Protein AF-A0A6C0BAB0-F1 (afdb_monomer)

Sequence (298 aa):
MLVTTLPHQLQTQTQKRNSFFPKTIQSLIRRTSLSLNNIALSNYIIQIIPHYHNYFLPIESHKNVTFDNNKTEFILITRKQLHPTSSSYSVDSNTNNERKAMHSYFNSLKTLLEICSIMQQYKFIHLNIQKNTIHYIHDIPYIHDFSRSFLFKSLTGERKAVLFQSYNPAYIHLPPSYHILCYITQNGLKSPGQGTIDYILQEYINHAIQQGIAFSEKDSFQFRESWTYYLSNNQQIVEDCTSWDAYSVLLLYIQQIPVTKQYLSYLEKIRNFLIHVVLCYPSYSLHDIRILLNTLIF

Foldseek 3Di:
DDDDDDDDDDDPDPDPPPPPDPPVVVVVCLVPVLVVQQAVVLVCLVPPPPPSVLAAQRQDDDDFDDDPPPDGDDDDGDRPCQPFDDLALDQDPDPVSNLVSVVLLLVQLLSLLVSLVSCLVQQKAQLDPASVQWTAHVSHTYGHDSSLMDRLVPCDPVNLLVSLLAQDLLSLLFDLLSNLSSVCSVVVHPFDDLVNSLVSLVSNVVNLVVLPQDDDPVLSVLLSVQSSVLCVVCRVSSVPCSCRSNSSSLSNSLSRLDPDDPVPDLSVVVSVVSSVCNSNVVVDDSVRVSVVSVVSSD

pLDDT: mean 72.58, std 21.64, range [25.48, 94.75]

Mean predicted aligned error: 12.45 Å

Solvent-accessible surface area (backbone atoms only — not comparable to full-atom values): 17828 Å² total; per-residue (Å²): 143,83,89,86,81,84,80,84,85,78,78,86,79,81,77,79,78,78,70,93,58,59,71,68,55,55,50,46,54,59,58,55,57,35,58,54,35,24,43,54,49,20,51,46,42,68,76,69,41,82,73,37,80,77,44,41,54,61,52,76,72,81,74,92,66,82,50,102,77,84,57,86,74,87,79,85,69,74,72,83,81,66,77,72,54,67,94,58,94,73,78,58,95,42,80,82,46,44,63,51,47,52,52,45,52,50,50,31,52,52,50,52,49,49,45,36,51,51,29,35,74,69,36,34,46,46,86,56,63,40,74,92,28,46,45,38,53,94,73,42,58,26,46,38,78,46,52,62,34,50,47,59,93,73,62,44,72,69,53,48,51,65,73,27,44,65,61,60,65,81,53,61,51,49,51,69,66,58,50,52,49,6,44,30,55,56,68,72,49,93,69,83,51,70,72,54,51,54,49,51,52,50,50,37,53,55,40,33,41,74,69,66,45,81,67,52,74,66,52,50,50,48,28,46,53,45,48,50,56,50,54,71,73,43,81,62,60,73,82,69,51,54,53,43,51,47,54,7,50,53,48,48,49,55,62,64,60,74,96,47,87,89,56,46,73,65,56,46,50,50,42,52,49,52,49,50,48,62,36,44,36,94,80,51,53,74,67,53,53,51,52,56,55,59,63,73,80,110

Organism: NCBI:txid1070528

Nearest PDB structures (foldseek):
  7up4-assembly1_A  TM=4.478E-01  e=2.628E-02  Homo sapiens
  7kxw-assembly1_A  TM=4.314E-01  e=2.628E-02  Homo sapiens
  7up8-assembly1_A  TM=3.852E-01  e=4.173E-02  Homo sapiens
  7up4-assembly2_B  TM=3.903E-01  e=5.022E-02  Homo sapiens
  7up7-assembly1_A  TM=3.080E-01  e=6.042E-02  Homo sapiens

Structure (mmCIF, N/CA/C/O backbone):
data_AF-A0A6C0BAB0-F1
#
_entry.id   AF-A0A6C0BAB0-F1
#
loop_
_atom_site.group_PDB
_atom_site.id
_atom_site.type_symbol
_atom_site.label_atom_id
_atom_site.label_alt_id
_atom_site.label_comp_id
_atom_site.label_asym_id
_atom_site.label_entity_id
_atom_site.label_seq_id
_atom_site.pdbx_PDB_ins_code
_atom_site.Cartn_x
_atom_site.Cartn_y
_atom_site.Cartn_z
_atom_site.occupancy
_atom_site.B_iso_or_equiv
_atom_site.auth_seq_id
_atom_site.auth_comp_id
_atom_site.auth_asym_id
_atom_site.auth_atom_id
_atom_site.pdbx_PDB_model_num
ATOM 1 N N . MET A 1 1 ? 29.091 13.931 48.958 1.00 35.28 1 MET A N 1
ATOM 2 C CA . MET A 1 1 ? 27.634 13.794 48.756 1.00 35.28 1 MET A CA 1
ATOM 3 C C . MET A 1 1 ? 27.390 13.476 47.293 1.00 35.28 1 MET A C 1
ATOM 5 O O . MET A 1 1 ? 27.420 14.378 46.474 1.00 35.28 1 MET A O 1
ATOM 9 N N . LEU A 1 2 ? 27.256 12.194 46.967 1.00 25.59 2 LEU A N 1
ATOM 10 C CA . LEU A 1 2 ? 26.924 11.678 45.638 1.00 25.59 2 LEU A CA 1
ATOM 11 C C . LEU A 1 2 ? 26.149 10.385 45.898 1.00 25.59 2 LEU A C 1
ATOM 13 O O . LEU A 1 2 ? 26.719 9.406 46.373 1.00 25.59 2 LEU A O 1
ATOM 17 N N . VAL A 1 3 ? 24.834 10.447 45.704 1.00 25.48 3 VAL A N 1
ATOM 18 C CA . VAL A 1 3 ? 23.914 9.315 45.833 1.00 25.48 3 VAL A CA 1
ATOM 19 C C . VAL A 1 3 ? 23.799 8.686 44.453 1.00 25.48 3 VAL A C 1
ATOM 21 O O . VAL A 1 3 ? 23.189 9.252 43.551 1.00 25.48 3 VAL A O 1
ATOM 24 N N . THR A 1 4 ? 24.414 7.524 44.286 1.00 26.77 4 THR A N 1
ATOM 25 C CA . THR A 1 4 ? 24.201 6.623 43.159 1.00 26.77 4 THR A CA 1
ATOM 26 C C . THR A 1 4 ? 23.119 5.619 43.550 1.00 26.77 4 THR A C 1
ATOM 28 O O . THR A 1 4 ? 23.320 4.782 44.424 1.00 26.77 4 THR A O 1
ATOM 31 N N . THR A 1 5 ? 21.955 5.692 42.904 1.00 28.77 5 THR A N 1
ATOM 32 C CA . THR A 1 5 ? 20.987 4.586 42.879 1.00 28.77 5 THR A CA 1
ATOM 33 C C . THR A 1 5 ? 20.641 4.276 41.425 1.00 28.77 5 THR A C 1
ATOM 35 O O . THR A 1 5 ? 20.166 5.122 40.675 1.00 28.77 5 THR A O 1
ATOM 38 N N . LEU A 1 6 ? 20.966 3.049 41.026 1.00 27.36 6 LEU A N 1
ATOM 39 C CA . LEU A 1 6 ? 20.474 2.336 39.845 1.00 27.36 6 LEU A CA 1
ATOM 40 C C . LEU A 1 6 ? 19.462 1.283 40.355 1.00 27.36 6 LEU A C 1
ATOM 42 O O . LEU A 1 6 ? 19.415 1.015 41.557 1.00 27.36 6 LEU A O 1
ATOM 46 N N . PRO A 1 7 ? 18.577 0.756 39.499 1.00 30.11 7 PRO A N 1
ATOM 47 C CA . PRO A 1 7 ? 17.153 1.013 39.586 1.00 30.11 7 PRO A CA 1
ATOM 48 C C . PRO A 1 7 ? 16.374 -0.165 40.173 1.00 30.11 7 PRO A C 1
ATOM 50 O O . PRO A 1 7 ? 16.760 -1.330 40.072 1.00 30.11 7 PRO A O 1
ATOM 53 N N . HIS A 1 8 ? 15.213 0.164 40.737 1.00 27.91 8 HIS A N 1
ATOM 54 C CA . HIS A 1 8 ? 14.201 -0.801 41.131 1.00 27.91 8 HIS A CA 1
ATOM 55 C C . HIS A 1 8 ? 13.763 -1.662 39.941 1.00 27.91 8 HIS A C 1
ATOM 57 O O . HIS A 1 8 ? 13.282 -1.167 38.922 1.00 27.91 8 HIS A O 1
ATOM 63 N N . GLN A 1 9 ? 13.889 -2.973 40.131 1.00 26.62 9 GLN A N 1
ATOM 64 C CA . GLN A 1 9 ? 13.185 -4.003 39.384 1.00 26.62 9 GLN A CA 1
ATOM 65 C C . GLN A 1 9 ? 11.676 -3.721 39.415 1.00 26.62 9 GLN A C 1
ATOM 67 O O . GLN A 1 9 ? 11.034 -3.847 40.458 1.00 26.62 9 GLN A O 1
ATOM 72 N N . LEU A 1 10 ? 11.101 -3.364 38.267 1.00 27.61 10 LEU A N 1
ATOM 73 C CA . LEU A 1 10 ? 9.657 -3.378 38.067 1.00 27.61 10 LEU A CA 1
ATOM 74 C C . LEU A 1 10 ? 9.247 -4.789 37.650 1.00 27.61 10 LEU A C 1
ATOM 76 O O . LEU A 1 10 ? 9.541 -5.262 36.554 1.00 27.61 10 LEU A O 1
ATOM 80 N N . GLN A 1 11 ? 8.604 -5.460 38.601 1.00 27.27 11 GLN A N 1
ATOM 81 C CA . GLN A 1 11 ? 7.991 -6.771 38.474 1.00 27.27 11 GLN A CA 1
ATOM 82 C C . GLN A 1 11 ? 7.072 -6.836 37.248 1.00 27.27 11 GLN A C 1
ATOM 84 O O . GLN A 1 11 ? 6.122 -6.067 37.103 1.00 27.27 11 GLN A O 1
ATOM 89 N N . THR A 1 12 ? 7.327 -7.819 36.393 1.00 26.05 12 THR A N 1
ATOM 90 C CA . THR A 1 12 ? 6.452 -8.255 35.308 1.00 26.05 12 THR A CA 1
ATOM 91 C C . THR A 1 12 ? 5.195 -8.916 35.880 1.00 26.05 12 THR A C 1
ATOM 93 O O . THR A 1 12 ? 5.098 -10.137 35.992 1.00 26.05 12 THR A O 1
ATOM 96 N N . GLN A 1 13 ? 4.186 -8.113 36.228 1.00 26.31 13 GLN A N 1
ATOM 97 C CA . GLN A 1 13 ? 2.832 -8.630 36.415 1.00 26.31 13 GLN A CA 1
ATOM 98 C C . GLN A 1 13 ? 2.208 -8.915 35.046 1.00 26.31 13 GLN A C 1
ATOM 100 O O . GLN A 1 13 ? 1.742 -8.032 34.329 1.00 26.31 13 GLN A O 1
ATOM 105 N N . THR A 1 14 ? 2.200 -10.194 34.689 1.00 28.81 14 THR A N 1
ATOM 106 C CA . THR A 1 14 ? 1.426 -10.757 33.584 1.00 28.81 14 THR A CA 1
ATOM 107 C C . THR A 1 14 ? -0.067 -10.652 33.902 1.00 28.81 14 THR A C 1
ATOM 109 O O . THR A 1 14 ? -0.687 -11.573 34.431 1.00 28.81 14 THR A O 1
ATOM 112 N N . GLN A 1 15 ? -0.683 -9.520 33.558 1.00 29.03 15 GLN A N 1
ATOM 113 C CA . GLN A 1 15 ? -2.138 -9.437 33.496 1.00 29.03 15 GLN A CA 1
ATOM 114 C C . GLN A 1 15 ? -2.634 -10.290 32.323 1.00 29.03 15 GLN A C 1
ATOM 116 O O . GLN A 1 15 ? -2.550 -9.912 31.154 1.00 29.03 15 GLN A O 1
ATOM 121 N N . LYS A 1 16 ? -3.163 -11.474 32.650 1.00 28.17 16 LYS A N 1
ATOM 122 C CA . LYS A 1 16 ? -3.996 -12.282 31.755 1.00 28.17 16 LYS A CA 1
ATOM 123 C C . LYS A 1 16 ? -5.175 -11.424 31.280 1.00 28.17 16 LYS A C 1
ATOM 125 O O . LYS A 1 16 ? -6.171 -11.286 31.985 1.00 28.17 16 LYS A O 1
ATOM 130 N N . ARG A 1 17 ? -5.077 -10.865 30.069 1.00 31.67 17 ARG A N 1
ATOM 131 C CA . ARG A 1 17 ? -6.238 -10.357 29.326 1.00 31.67 17 ARG A CA 1
ATOM 132 C C . ARG A 1 17 ? -7.155 -11.548 29.043 1.00 31.67 17 ARG A C 1
ATOM 134 O O . ARG A 1 17 ? -6.891 -12.346 28.144 1.00 31.67 17 ARG A O 1
ATOM 141 N N . ASN A 1 18 ? -8.213 -11.683 29.838 1.00 29.92 18 ASN A N 1
ATOM 142 C CA . ASN A 1 18 ? -9.316 -12.587 29.544 1.00 29.92 18 ASN A CA 1
ATOM 143 C C . ASN A 1 18 ? -9.955 -12.138 28.225 1.00 29.92 18 ASN A C 1
ATOM 145 O O . ASN A 1 18 ? -10.655 -11.131 28.163 1.00 29.92 18 ASN A O 1
ATOM 149 N N . SER A 1 19 ? -9.668 -12.877 27.155 1.00 34.31 19 SER A N 1
ATOM 150 C CA . SER A 1 19 ? -10.391 -12.766 25.895 1.00 34.31 19 SER A CA 1
ATOM 151 C C . SER A 1 19 ? -11.812 -13.267 26.138 1.00 34.31 19 SER A C 1
ATOM 153 O O . SER A 1 19 ? -12.041 -14.456 26.334 1.00 34.31 19 SER A O 1
ATOM 155 N N . PHE A 1 20 ? -12.775 -12.349 26.151 1.00 38.62 20 PHE A N 1
ATOM 156 C CA . PHE A 1 20 ? -14.200 -12.637 26.345 1.00 38.62 20 PHE A CA 1
ATOM 157 C C . PHE A 1 20 ? -14.856 -13.230 25.084 1.00 38.62 20 PHE A C 1
ATOM 159 O O . PHE A 1 20 ? -15.989 -12.915 24.743 1.00 38.62 20 PHE A O 1
ATOM 166 N N . PHE A 1 21 ? -14.136 -14.095 24.368 1.00 34.50 21 PHE A N 1
ATOM 167 C CA . PHE A 1 21 ? -14.679 -14.882 23.270 1.00 34.50 21 PHE A CA 1
ATOM 168 C C . PHE A 1 21 ? -14.099 -16.297 23.339 1.00 34.50 21 PHE A C 1
ATOM 170 O O . PHE A 1 21 ? -12.875 -16.449 23.366 1.00 34.50 21 PHE A O 1
ATOM 177 N N . PRO A 1 22 ? -14.940 -17.348 23.348 1.00 34.69 22 PRO A N 1
ATOM 178 C CA . PRO A 1 22 ? -14.463 -18.722 23.287 1.00 34.69 22 PRO A CA 1
ATOM 179 C C . PRO A 1 22 ? -13.541 -18.896 22.075 1.00 34.69 22 PRO A C 1
ATOM 181 O O . PRO A 1 22 ? -13.904 -18.517 20.958 1.00 34.69 22 PRO A O 1
ATOM 184 N N . LYS A 1 23 ? -12.360 -19.497 22.273 1.00 39.25 23 LYS A N 1
ATOM 185 C CA . LYS A 1 23 ? -11.368 -19.769 21.210 1.00 39.25 23 LYS A CA 1
ATOM 186 C C . LYS A 1 23 ? -11.983 -20.459 19.980 1.00 39.25 23 LYS A C 1
ATOM 188 O O . LYS A 1 23 ? -11.517 -20.258 18.862 1.00 39.25 23 LYS A O 1
ATOM 193 N N . THR A 1 24 ? -13.054 -21.224 20.185 1.00 35.19 24 THR A N 1
ATOM 194 C CA . THR A 1 24 ? -13.839 -21.915 19.155 1.00 35.19 24 THR A CA 1
ATOM 195 C C . THR A 1 24 ? -14.681 -20.966 18.295 1.00 35.19 24 THR A C 1
ATOM 197 O O . THR A 1 24 ? -14.807 -21.192 17.101 1.00 35.19 24 THR A O 1
ATOM 200 N N . ILE A 1 25 ? -15.211 -19.873 18.855 1.00 34.22 25 ILE A N 1
ATOM 201 C CA . ILE A 1 25 ? -15.976 -18.855 18.110 1.00 34.22 25 ILE A CA 1
ATOM 202 C C . ILE A 1 25 ? -15.023 -17.934 17.345 1.00 34.22 25 ILE A C 1
ATOM 204 O O . ILE A 1 25 ? -15.277 -17.615 16.189 1.00 34.22 25 ILE A O 1
ATOM 208 N N . GLN A 1 26 ? -13.875 -17.576 17.928 1.00 36.25 26 GLN A N 1
ATOM 209 C CA . GLN A 1 26 ? -12.833 -16.838 17.204 1.00 36.25 26 GLN A CA 1
ATOM 210 C C . GLN A 1 26 ? -12.258 -17.638 16.031 1.00 36.25 26 GLN A C 1
ATOM 212 O O . GLN A 1 26 ? -11.966 -17.054 14.989 1.00 36.25 26 GLN A O 1
ATOM 217 N N . SER A 1 27 ? -12.100 -18.958 16.171 1.00 34.34 27 SER A N 1
ATOM 218 C CA .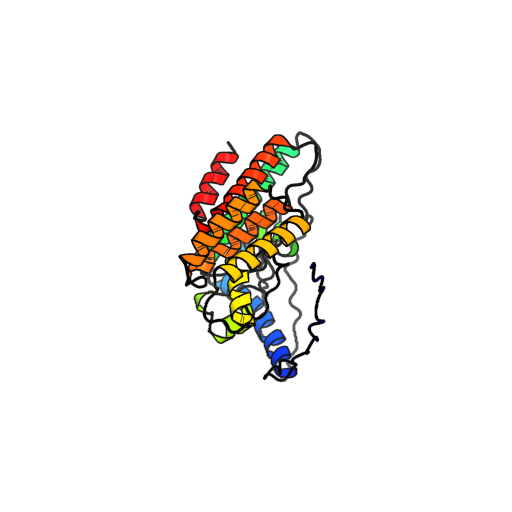 SER A 1 27 ? -11.642 -19.813 15.073 1.00 34.34 27 SER A CA 1
ATOM 219 C C . SER A 1 27 ? -12.727 -20.035 14.018 1.00 34.34 27 SER A C 1
ATOM 221 O O . SER A 1 27 ? -12.393 -20.041 12.834 1.00 34.34 27 SER A O 1
ATOM 223 N N . LEU A 1 28 ? -14.005 -20.127 14.410 1.00 26.69 28 LEU A N 1
ATOM 224 C CA . LEU A 1 28 ? -15.129 -20.184 13.473 1.00 26.69 28 LEU A CA 1
ATOM 225 C C . LEU A 1 28 ? -15.259 -18.870 12.695 1.00 26.69 28 LEU A C 1
ATOM 227 O O . LEU A 1 28 ? -15.213 -18.904 11.474 1.00 26.69 28 LEU A O 1
ATOM 231 N N . ILE A 1 29 ? -15.297 -17.716 13.373 1.00 35.56 29 ILE A N 1
ATOM 232 C CA . ILE A 1 29 ? -15.368 -16.385 12.746 1.00 35.56 29 ILE A CA 1
ATOM 233 C C . ILE A 1 29 ? -14.146 -16.137 11.850 1.00 35.56 29 ILE A C 1
ATOM 235 O O . ILE A 1 29 ? -14.309 -15.661 10.728 1.00 35.56 29 ILE A O 1
ATOM 239 N N . ARG A 1 30 ? -12.926 -16.506 12.274 1.00 36.75 30 ARG A N 1
ATOM 240 C CA . ARG A 1 30 ? -11.714 -16.367 11.438 1.00 36.75 30 ARG A CA 1
ATOM 241 C C . ARG A 1 30 ? -11.723 -17.267 10.203 1.00 36.75 30 ARG A C 1
ATOM 243 O O . ARG A 1 30 ? -11.210 -16.851 9.171 1.00 36.75 30 ARG A O 1
ATOM 250 N N . ARG A 1 31 ? -12.264 -18.487 10.294 1.00 33.97 31 ARG A N 1
ATOM 251 C CA . ARG A 1 31 ? -12.232 -19.464 9.189 1.00 33.97 31 ARG A CA 1
ATOM 252 C C . ARG A 1 31 ? -13.399 -19.317 8.215 1.00 33.97 31 ARG A C 1
ATOM 254 O O . ARG A 1 31 ? -13.205 -19.581 7.031 1.00 33.97 31 ARG A O 1
ATOM 261 N N . THR A 1 32 ? -14.570 -18.869 8.667 1.00 36.72 32 THR A N 1
ATOM 262 C CA . THR A 1 32 ? -15.749 -18.710 7.800 1.00 36.72 32 THR A CA 1
ATOM 263 C C . THR A 1 32 ? -15.849 -17.321 7.175 1.00 36.72 32 THR A C 1
ATOM 265 O O . THR A 1 32 ? -16.246 -17.222 6.020 1.00 36.72 32 THR A O 1
ATOM 268 N N . SER A 1 33 ? -15.433 -16.246 7.859 1.00 45.97 33 SER A N 1
ATOM 269 C CA . 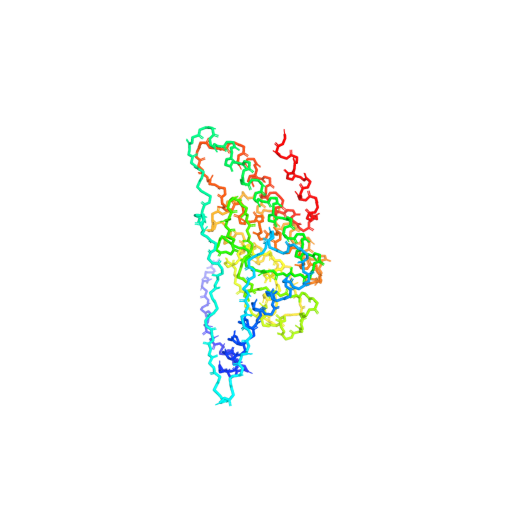SER A 1 33 ? -15.616 -14.886 7.319 1.00 45.97 33 SER A CA 1
ATOM 270 C C . SER A 1 33 ? -14.626 -14.502 6.216 1.00 45.97 33 SER A C 1
ATOM 272 O O . SER A 1 33 ? -15.022 -13.780 5.310 1.00 45.97 33 SER A O 1
ATOM 274 N N . LEU A 1 34 ? -13.379 -14.993 6.241 1.00 44.44 34 LEU A N 1
ATOM 275 C CA . LEU A 1 34 ? -12.332 -14.614 5.272 1.00 44.44 34 LEU A CA 1
ATOM 276 C C . LEU A 1 34 ? -12.268 -15.530 4.034 1.00 44.44 34 LEU A C 1
ATOM 278 O O . LEU A 1 34 ? -11.882 -15.079 2.959 1.00 44.44 34 LEU A O 1
ATOM 282 N N . SER A 1 35 ? -12.672 -16.801 4.146 1.00 43.25 35 SER A N 1
ATOM 283 C CA . SER A 1 35 ? -12.712 -17.729 3.000 1.00 43.25 35 SER A CA 1
ATOM 284 C C . SER A 1 35 ? -13.915 -17.463 2.085 1.00 43.25 35 SER A C 1
ATOM 286 O O . SER A 1 35 ? -13.753 -17.385 0.867 1.00 43.25 35 SER A O 1
ATOM 288 N N . LEU A 1 36 ? -15.098 -17.209 2.664 1.00 52.97 36 LEU A N 1
ATOM 289 C CA . LEU A 1 36 ? -16.287 -16.747 1.931 1.00 52.97 36 LEU A CA 1
ATOM 290 C C . LEU A 1 36 ? -16.064 -15.377 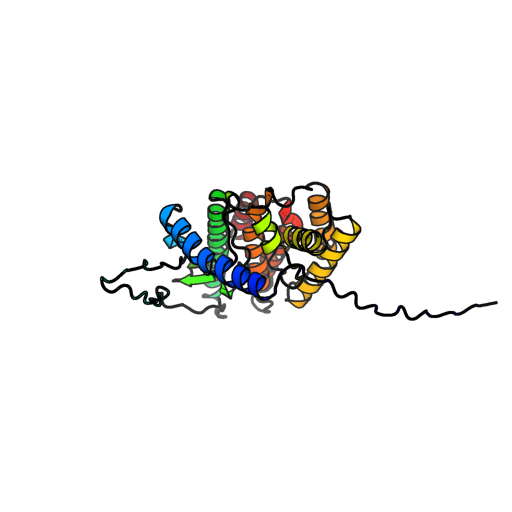1.277 1.00 52.97 36 LEU A C 1
ATOM 292 O O . LEU A 1 36 ? -16.652 -15.090 0.237 1.00 52.97 36 LEU A O 1
ATOM 296 N N . ASN A 1 37 ? -15.189 -14.551 1.855 1.00 67.75 37 ASN A N 1
ATOM 297 C CA . ASN A 1 37 ? -14.857 -13.227 1.342 1.00 67.75 37 ASN A CA 1
ATOM 298 C C . ASN A 1 37 ? -14.163 -13.288 -0.021 1.00 67.75 37 ASN A C 1
ATOM 300 O O . ASN A 1 37 ? -14.522 -12.536 -0.916 1.00 67.75 37 ASN A O 1
ATOM 304 N N . ASN A 1 38 ? -13.222 -14.217 -0.212 1.00 72.12 38 ASN A N 1
ATOM 305 C CA . ASN A 1 38 ? -12.461 -14.310 -1.460 1.00 72.12 38 ASN A CA 1
ATOM 306 C C . ASN A 1 38 ? -13.371 -14.672 -2.651 1.00 72.12 38 ASN A C 1
ATOM 308 O O . ASN A 1 38 ? -13.283 -14.056 -3.710 1.00 72.12 38 ASN A O 1
ATOM 312 N N . ILE A 1 39 ? -14.313 -15.604 -2.452 1.00 73.38 39 ILE A N 1
ATOM 313 C CA . ILE A 1 39 ? -15.313 -15.991 -3.463 1.00 73.38 39 ILE A CA 1
ATOM 314 C C . ILE A 1 39 ? -16.356 -14.887 -3.666 1.00 73.38 39 ILE A C 1
ATOM 316 O O . ILE A 1 39 ? -16.651 -14.520 -4.800 1.00 73.38 39 ILE A O 1
ATOM 320 N N . ALA A 1 40 ? -16.912 -14.334 -2.584 1.00 77.44 40 ALA A N 1
ATOM 321 C CA . ALA A 1 40 ? -17.910 -13.270 -2.678 1.00 77.44 40 ALA A CA 1
ATOM 322 C C . ALA A 1 40 ? -17.350 -12.029 -3.392 1.00 77.44 40 ALA A C 1
ATOM 324 O O . ALA A 1 40 ? -18.022 -11.456 -4.248 1.00 77.44 40 ALA A O 1
ATOM 325 N N . LEU A 1 41 ? -16.103 -11.654 -3.094 1.00 83.25 41 LEU A N 1
ATOM 326 C CA . LEU A 1 41 ? -15.408 -10.563 -3.772 1.00 83.25 41 LEU A CA 1
ATOM 327 C C . LEU A 1 41 ? -15.037 -10.918 -5.205 1.00 83.25 41 LEU A C 1
ATOM 329 O O . LEU A 1 41 ? -15.188 -10.073 -6.078 1.00 83.25 41 LEU A O 1
ATOM 333 N N . SER A 1 42 ? -14.621 -12.155 -5.476 1.00 83.69 42 SER A N 1
ATOM 334 C CA . SER A 1 42 ? -14.379 -12.608 -6.849 1.00 83.69 42 SER A CA 1
ATOM 335 C C . SER A 1 42 ? -15.647 -12.495 -7.702 1.00 83.69 42 SER A C 1
ATOM 337 O O . SER A 1 42 ? -15.606 -11.916 -8.783 1.00 83.69 42 SER A O 1
ATOM 339 N N . ASN A 1 43 ? -16.796 -12.941 -7.186 1.00 82.50 43 ASN A N 1
ATOM 340 C CA . ASN A 1 43 ? -18.087 -12.794 -7.861 1.00 82.50 43 ASN A CA 1
ATOM 341 C C . ASN A 1 43 ? -18.477 -11.322 -8.048 1.00 82.50 43 ASN A C 1
ATOM 343 O O . ASN A 1 43 ? -18.947 -10.951 -9.121 1.00 82.50 43 ASN A O 1
ATOM 347 N N . TYR A 1 44 ? -18.247 -10.476 -7.039 1.00 85.88 44 TYR A N 1
ATOM 348 C CA . TYR A 1 44 ? -18.463 -9.034 -7.157 1.00 85.88 44 TYR A CA 1
ATOM 349 C C . TYR A 1 44 ? -17.608 -8.422 -8.275 1.00 85.88 44 TYR A C 1
ATOM 351 O O . TYR A 1 44 ? -18.138 -7.707 -9.119 1.00 85.88 44 TYR A O 1
ATOM 359 N N . ILE A 1 45 ? -16.308 -8.735 -8.318 1.00 87.38 45 ILE A N 1
ATOM 360 C CA . ILE A 1 45 ? -15.381 -8.259 -9.354 1.00 87.38 45 ILE A CA 1
ATOM 361 C C . ILE A 1 45 ? -15.887 -8.665 -10.743 1.00 87.38 45 ILE A C 1
ATOM 363 O O . ILE A 1 45 ? -15.976 -7.813 -11.622 1.00 87.38 45 ILE A O 1
ATOM 367 N N . ILE A 1 46 ? -16.275 -9.933 -10.917 1.00 86.25 46 ILE A N 1
ATOM 368 C CA . ILE A 1 46 ? -16.776 -10.469 -12.192 1.00 86.25 46 ILE A CA 1
ATOM 369 C C . ILE A 1 46 ? -18.055 -9.752 -12.648 1.00 86.25 46 ILE A C 1
ATOM 371 O O . ILE A 1 46 ? -18.204 -9.449 -13.829 1.00 86.25 46 ILE A O 1
ATOM 375 N N . GLN A 1 47 ? -18.990 -9.504 -11.728 1.00 86.75 47 GLN A N 1
ATOM 376 C CA . GLN A 1 47 ? -20.313 -8.962 -12.055 1.00 86.75 47 GLN A CA 1
ATOM 377 C C . GLN A 1 47 ? -20.329 -7.442 -12.220 1.00 86.75 47 GLN A C 1
ATOM 379 O O . GLN A 1 47 ? -21.136 -6.924 -12.989 1.00 86.75 47 GLN A O 1
ATOM 384 N N . ILE A 1 48 ? -19.493 -6.727 -11.464 1.00 89.94 48 ILE A N 1
ATOM 385 C CA . ILE A 1 48 ? -19.596 -5.272 -11.319 1.00 89.94 48 ILE A CA 1
ATOM 386 C C . ILE A 1 48 ? -18.496 -4.532 -12.071 1.00 89.94 48 ILE A C 1
ATOM 388 O O . ILE A 1 48 ? -18.763 -3.443 -12.572 1.00 89.94 48 ILE A O 1
ATOM 392 N N . ILE A 1 49 ? -17.279 -5.080 -12.157 1.00 88.50 49 ILE A N 1
ATOM 393 C CA . ILE A 1 49 ? -16.146 -4.382 -12.772 1.00 88.50 49 ILE A CA 1
ATOM 394 C C . ILE A 1 49 ? -16.083 -4.734 -14.267 1.00 88.50 49 ILE A C 1
ATOM 396 O O . ILE A 1 49 ? -15.777 -5.878 -14.620 1.00 88.50 49 ILE A O 1
ATOM 400 N N . PRO A 1 50 ? -16.322 -3.770 -15.175 1.00 88.50 50 PRO A N 1
ATOM 401 C CA . PRO A 1 50 ? -16.183 -4.000 -16.604 1.00 88.50 50 PRO A CA 1
ATOM 402 C C . PRO A 1 50 ? -14.752 -4.405 -16.946 1.00 88.50 50 PRO A C 1
ATOM 404 O O . PRO A 1 50 ? -13.795 -3.864 -16.394 1.00 88.50 50 PRO A O 1
ATOM 407 N N . HIS A 1 51 ? -14.607 -5.348 -17.876 1.00 88.12 51 HIS A N 1
ATOM 408 C CA . HIS A 1 51 ? -13.301 -5.824 -18.341 1.00 88.12 51 HIS A CA 1
ATOM 409 C C . HIS A 1 51 ? -12.364 -6.296 -17.210 1.00 88.12 51 HIS A C 1
ATOM 411 O O . HIS A 1 51 ? -11.146 -6.197 -17.337 1.00 88.12 51 HIS A O 1
ATOM 417 N N . TYR A 1 52 ? -12.909 -6.844 -16.111 1.00 86.31 52 TYR A N 1
ATOM 418 C CA . TYR A 1 52 ? -12.121 -7.279 -14.946 1.00 86.31 52 TYR A CA 1
ATOM 419 C C . TYR A 1 52 ? -10.945 -8.206 -15.297 1.00 86.31 52 TYR A C 1
ATOM 421 O O . TYR A 1 52 ? -9.924 -8.185 -14.616 1.00 86.31 52 TYR A O 1
ATOM 429 N N . HIS A 1 53 ? -11.073 -9.003 -16.363 1.00 85.25 53 HIS A N 1
ATOM 430 C CA . HIS A 1 53 ? -10.060 -9.948 -16.834 1.00 85.25 53 HIS A CA 1
ATOM 431 C C . HIS A 1 53 ? -8.763 -9.279 -17.310 1.00 85.25 53 HIS A C 1
ATOM 433 O O . HIS A 1 53 ? -7.776 -9.980 -17.495 1.00 85.25 53 HIS A O 1
ATOM 439 N N . ASN A 1 54 ? -8.750 -7.954 -17.492 1.00 86.06 54 ASN A N 1
ATOM 440 C CA . ASN A 1 54 ? -7.544 -7.177 -17.787 1.00 86.06 54 ASN A CA 1
ATOM 441 C C . ASN A 1 54 ? -6.737 -6.816 -16.530 1.00 86.06 54 ASN A C 1
ATOM 443 O O . ASN A 1 54 ? -5.608 -6.355 -16.648 1.00 86.06 54 ASN A O 1
ATOM 447 N N . TYR A 1 55 ? -7.310 -7.008 -15.339 1.00 87.44 55 TYR A N 1
ATOM 448 C CA . TYR A 1 55 ? -6.821 -6.404 -14.094 1.00 87.44 55 TYR A CA 1
ATOM 449 C C . TYR A 1 55 ? -6.717 -7.409 -12.940 1.00 87.44 55 TYR A C 1
ATOM 451 O O . TYR A 1 55 ? -5.819 -7.335 -12.098 1.00 87.44 55 TYR A O 1
ATOM 459 N N . PHE A 1 56 ? -7.644 -8.365 -12.896 1.00 88.31 56 PHE A N 1
ATOM 460 C CA . PHE A 1 56 ? -7.833 -9.275 -11.777 1.00 88.31 56 PHE A CA 1
ATOM 461 C C . PHE A 1 56 ? -7.850 -10.724 -12.248 1.00 88.31 56 PHE A C 1
ATOM 463 O O . PHE A 1 56 ? -8.369 -11.048 -13.317 1.00 88.31 56 PHE A O 1
ATOM 470 N N . LEU A 1 57 ? -7.358 -11.611 -11.385 1.00 84.62 57 LEU A N 1
ATOM 471 C CA . LEU A 1 57 ? -7.535 -13.057 -11.506 1.00 84.62 57 LEU A CA 1
ATOM 472 C C . LEU A 1 57 ? -8.486 -13.536 -10.394 1.00 84.62 57 LEU A C 1
ATOM 474 O O . LEU A 1 57 ? -8.016 -14.104 -9.400 1.00 84.62 57 LEU A O 1
ATOM 478 N N . PRO A 1 58 ? -9.805 -13.263 -10.505 1.00 76.50 58 PRO A N 1
ATOM 479 C CA . PRO A 1 58 ? -10.796 -13.740 -9.546 1.00 76.50 58 PRO A CA 1
ATOM 480 C C . PRO A 1 58 ? -10.802 -15.262 -9.470 1.00 76.50 58 PRO A C 1
ATOM 482 O O . PRO A 1 58 ? -10.572 -15.963 -10.456 1.00 76.50 58 PRO A O 1
ATOM 485 N N . ILE A 1 59 ? -11.086 -15.770 -8.273 1.00 70.94 59 ILE A N 1
ATOM 486 C CA . ILE A 1 59 ? -11.402 -17.179 -8.094 1.00 70.94 59 ILE A CA 1
ATOM 487 C C . ILE A 1 59 ? -12.846 -17.343 -8.556 1.00 70.94 59 ILE A C 1
ATOM 489 O O . ILE A 1 59 ? -13.781 -16.969 -7.849 1.00 70.94 59 ILE A O 1
ATOM 493 N N . GLU A 1 60 ? -13.038 -17.881 -9.754 1.00 55.41 60 GLU A N 1
ATOM 494 C CA . GLU A 1 60 ? -14.349 -18.384 -10.152 1.00 55.41 60 GLU A CA 1
ATOM 495 C C . GLU A 1 60 ? -14.710 -19.513 -9.184 1.00 55.41 60 GLU A C 1
ATOM 497 O O . GLU A 1 60 ? -13.888 -20.392 -8.956 1.00 55.41 60 GLU A O 1
ATOM 502 N N . SER A 1 61 ? -15.892 -19.488 -8.565 1.00 48.06 61 SER A N 1
ATOM 503 C CA . SER A 1 61 ? -16.390 -20.640 -7.810 1.00 48.06 61 SER A CA 1
ATOM 504 C C . SER A 1 61 ? -17.518 -21.318 -8.569 1.00 48.06 61 SER A C 1
ATOM 506 O O . SER A 1 61 ? -18.497 -20.654 -8.919 1.00 48.06 61 SER A O 1
ATOM 508 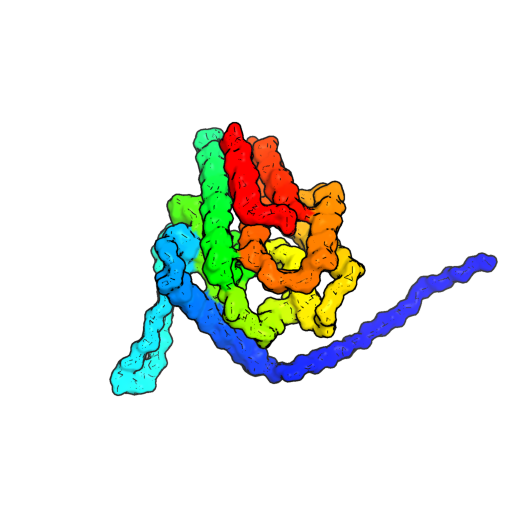N N . HIS A 1 62 ? -17.444 -22.636 -8.754 1.00 39.00 62 HIS A N 1
ATOM 509 C CA . HIS A 1 62 ? -18.616 -23.406 -9.153 1.00 39.00 62 HIS A CA 1
ATOM 510 C C . HIS A 1 62 ? -19.609 -23.539 -7.987 1.00 39.00 62 HIS A C 1
ATOM 512 O O . HIS A 1 62 ? -19.234 -23.702 -6.828 1.00 39.00 62 HIS A O 1
ATOM 518 N N . LYS A 1 63 ? -20.889 -23.407 -8.353 1.00 40.09 63 LYS A N 1
ATOM 519 C CA . LYS A 1 63 ? -22.103 -23.444 -7.529 1.00 40.09 63 LYS A CA 1
ATOM 520 C C . LYS A 1 63 ? -22.203 -24.681 -6.628 1.00 40.09 63 LYS A C 1
ATOM 522 O O . LYS A 1 63 ? -21.729 -25.754 -6.983 1.00 40.09 63 LYS A O 1
ATOM 527 N N . ASN A 1 64 ? -22.998 -24.552 -5.562 1.00 36.34 64 ASN A N 1
ATOM 528 C CA . ASN A 1 64 ? -23.667 -25.696 -4.941 1.00 36.34 64 ASN A CA 1
ATOM 529 C C . ASN A 1 64 ? -24.491 -26.430 -6.013 1.00 36.34 64 ASN A C 1
ATOM 531 O O . ASN A 1 64 ? -25.426 -25.849 -6.566 1.00 36.34 64 ASN A O 1
ATOM 535 N N . VAL A 1 65 ? -24.158 -27.687 -6.300 1.00 36.03 65 VAL A N 1
ATOM 536 C CA . VAL A 1 65 ? -25.035 -28.594 -7.046 1.00 36.03 65 VAL A CA 1
ATOM 537 C C . VAL A 1 65 ? -25.593 -29.586 -6.038 1.00 36.03 65 VAL A C 1
ATOM 539 O O . VAL A 1 65 ? -24.877 -30.441 -5.526 1.00 36.03 65 VAL A O 1
ATOM 542 N N . THR A 1 66 ? -26.872 -29.443 -5.711 1.00 33.59 66 THR A N 1
ATOM 543 C CA . THR A 1 66 ? -27.646 -30.511 -5.080 1.00 33.59 66 THR A CA 1
ATOM 544 C C . THR A 1 66 ? -27.952 -31.549 -6.149 1.00 33.59 66 THR A C 1
ATOM 546 O O . THR A 1 66 ? -28.745 -31.287 -7.048 1.00 33.59 66 THR A O 1
ATOM 549 N N . PHE A 1 67 ? -27.308 -32.709 -6.069 1.00 39.50 67 PHE A N 1
ATOM 550 C CA . PHE A 1 67 ? -27.773 -33.903 -6.770 1.00 39.50 67 PHE A CA 1
ATOM 551 C C . PHE A 1 67 ? -28.970 -34.484 -6.004 1.00 39.50 67 PHE A C 1
ATOM 553 O O . PHE A 1 67 ? -29.009 -34.366 -4.776 1.00 39.50 67 PHE A O 1
ATOM 560 N N . ASP A 1 68 ? -29.908 -35.126 -6.707 1.00 43.66 68 ASP A N 1
ATOM 561 C CA . ASP A 1 68 ? -31.217 -35.622 -6.222 1.00 43.66 68 ASP A CA 1
ATOM 562 C C . ASP A 1 68 ? -31.194 -36.550 -4.978 1.00 43.66 68 ASP A C 1
ATOM 564 O O . ASP A 1 68 ? -32.237 -36.991 -4.508 1.00 43.66 68 ASP A O 1
ATOM 568 N N . ASN A 1 69 ? -30.026 -36.815 -4.383 1.00 45.31 69 ASN A N 1
ATOM 569 C CA . ASN A 1 69 ? -29.828 -37.731 -3.258 1.00 45.31 69 ASN A CA 1
ATOM 570 C C . ASN A 1 69 ? -29.380 -37.063 -1.936 1.00 45.31 69 ASN A C 1
ATOM 572 O O . ASN A 1 69 ? -28.851 -37.753 -1.065 1.00 45.31 69 ASN A O 1
ATOM 576 N N . ASN A 1 70 ? -29.559 -35.747 -1.747 1.00 47.91 70 ASN A N 1
ATOM 577 C CA . ASN A 1 70 ? -29.247 -35.028 -0.488 1.00 47.91 70 ASN A CA 1
ATOM 578 C C . ASN A 1 70 ? -27.794 -35.165 0.033 1.00 47.91 70 ASN A C 1
ATOM 580 O O . ASN A 1 70 ? -27.521 -34.886 1.202 1.00 47.91 70 ASN A O 1
ATOM 584 N N . LYS A 1 71 ? -26.834 -35.559 -0.812 1.00 39.28 71 LYS A N 1
ATOM 585 C CA . LYS A 1 71 ? -25.404 -35.540 -0.470 1.00 39.28 71 LYS A CA 1
ATOM 586 C C . LYS A 1 71 ? -24.764 -34.255 -0.983 1.00 39.28 71 LYS A C 1
ATOM 588 O O . LYS A 1 71 ? -24.746 -34.000 -2.183 1.00 39.28 71 LYS A O 1
ATOM 593 N N . THR A 1 72 ? -24.225 -33.463 -0.061 1.00 39.09 72 THR A N 1
ATOM 594 C CA . THR A 1 72 ? -23.400 -32.293 -0.372 1.00 39.09 72 THR A CA 1
ATOM 595 C C . THR A 1 72 ? -21.969 -32.762 -0.630 1.00 39.09 72 THR A C 1
ATOM 597 O O . THR A 1 72 ? -21.290 -33.190 0.302 1.00 39.09 72 THR A O 1
ATOM 600 N N . GLU A 1 73 ? -21.496 -32.695 -1.874 1.00 36.34 73 GLU A N 1
ATOM 601 C CA . GLU A 1 73 ? -20.083 -32.922 -2.203 1.00 36.34 73 GLU A CA 1
ATOM 602 C C . GLU A 1 73 ? -19.356 -31.586 -2.407 1.00 36.34 73 GLU A C 1
ATOM 604 O O . GLU A 1 73 ? -19.881 -30.658 -3.025 1.00 36.34 73 GLU A O 1
ATOM 609 N N . PHE A 1 74 ? -18.141 -31.474 -1.862 1.00 36.53 74 PHE A N 1
ATOM 610 C CA . PHE A 1 74 ? -17.276 -30.311 -2.057 1.00 36.53 74 PHE A CA 1
ATOM 611 C C . PHE A 1 74 ? -16.525 -30.454 -3.382 1.00 36.53 74 PHE A C 1
ATOM 613 O O . PHE A 1 74 ? -15.696 -31.351 -3.529 1.00 36.53 74 PHE A O 1
ATOM 620 N N . ILE A 1 75 ? -16.773 -29.554 -4.333 1.00 36.84 75 ILE A N 1
ATOM 621 C CA . ILE A 1 75 ? -16.004 -29.495 -5.579 1.00 36.84 75 ILE A CA 1
ATOM 622 C C . ILE A 1 75 ? -14.768 -28.618 -5.354 1.00 36.84 75 ILE A C 1
ATOM 624 O O . ILE A 1 75 ? -14.870 -27.461 -4.944 1.00 36.84 75 ILE A O 1
ATOM 628 N N . LEU A 1 76 ? -13.590 -29.177 -5.634 1.00 35.25 76 LEU A N 1
ATOM 629 C CA . LEU A 1 76 ? -12.323 -28.452 -5.658 1.00 35.25 76 LEU A CA 1
ATOM 630 C C . LEU A 1 76 ? -12.307 -27.533 -6.886 1.00 35.25 76 LEU A C 1
ATOM 632 O O . LEU A 1 76 ? -12.381 -28.018 -8.013 1.00 35.25 76 LEU A O 1
ATOM 636 N N . ILE A 1 77 ? -12.215 -26.217 -6.687 1.00 44.56 77 ILE A N 1
ATOM 637 C CA . ILE A 1 77 ? -12.216 -25.274 -7.808 1.00 44.56 77 ILE A CA 1
ATOM 638 C C . ILE A 1 77 ? -10.787 -24.831 -8.109 1.00 44.56 77 ILE A C 1
ATOM 640 O O . ILE A 1 77 ? -10.136 -24.125 -7.338 1.00 44.56 77 ILE A O 1
ATOM 644 N N . THR A 1 78 ? -10.292 -25.306 -9.246 1.00 41.44 78 THR A N 1
ATOM 645 C CA . THR A 1 78 ? -8.980 -24.992 -9.803 1.00 41.44 78 THR A CA 1
ATOM 646 C C . THR A 1 78 ? -8.906 -23.538 -10.248 1.00 41.44 78 THR A C 1
ATOM 648 O O . THR A 1 78 ? -9.682 -23.087 -11.087 1.00 41.44 78 THR A O 1
ATOM 651 N N . ARG A 1 79 ? -7.891 -22.828 -9.740 1.00 44.59 79 ARG A N 1
ATOM 652 C CA . ARG A 1 79 ? -7.338 -21.610 -10.349 1.00 44.59 79 ARG A CA 1
ATOM 653 C C . ARG A 1 79 ? -7.203 -21.874 -11.850 1.00 44.59 79 ARG A C 1
ATOM 655 O O . ARG A 1 79 ? -6.580 -22.875 -12.203 1.00 44.59 79 ARG A O 1
ATOM 662 N N . LYS A 1 80 ? -7.755 -21.022 -12.723 1.00 42.38 80 LYS A N 1
ATOM 663 C CA . LYS A 1 80 ? -7.440 -21.083 -14.159 1.00 42.38 80 LYS A CA 1
ATOM 664 C C . LYS A 1 80 ? -5.917 -20.984 -14.248 1.00 42.38 80 LYS A C 1
ATOM 666 O O . LYS A 1 80 ? -5.358 -19.929 -13.951 1.00 42.38 80 LYS A O 1
ATOM 671 N N . GLN A 1 81 ? -5.246 -22.108 -14.497 1.00 40.12 81 GLN A N 1
ATOM 672 C CA . GLN A 1 81 ? -3.794 -22.160 -14.598 1.00 40.12 81 GLN A CA 1
ATOM 673 C C . GLN A 1 81 ? -3.427 -21.442 -15.891 1.00 40.12 81 GLN A C 1
ATOM 675 O O . GLN A 1 81 ? -3.315 -22.037 -16.955 1.00 40.12 81 GLN A O 1
ATOM 680 N N . LEU A 1 82 ? -3.308 -20.123 -15.810 1.00 47.22 82 LEU A N 1
ATOM 681 C CA . LEU A 1 82 ? -2.562 -19.356 -16.787 1.00 47.22 82 LEU A CA 1
ATOM 682 C C . LEU A 1 82 ? -1.104 -19.649 -16.466 1.00 47.22 82 LEU A C 1
ATOM 684 O O . LEU A 1 82 ? -0.694 -19.426 -15.327 1.00 47.22 82 LEU A O 1
ATOM 688 N N . HIS A 1 83 ? -0.376 -20.241 -17.418 1.00 41.59 83 HIS A N 1
ATOM 689 C CA . HIS A 1 83 ? 1.030 -20.592 -17.241 1.00 41.59 83 HIS A CA 1
ATOM 690 C C . HIS A 1 83 ? 1.785 -19.375 -16.688 1.00 41.59 83 HIS A C 1
ATOM 692 O O . HIS A 1 83 ? 1.900 -18.373 -17.397 1.00 41.59 83 HIS A O 1
ATOM 698 N N . PRO A 1 84 ? 2.257 -19.425 -15.428 1.00 45.41 84 PRO A N 1
ATOM 699 C CA . PRO A 1 84 ? 3.003 -18.324 -14.851 1.00 45.41 84 PRO A CA 1
ATOM 700 C C . PRO A 1 84 ? 4.303 -18.173 -15.629 1.00 45.41 84 PRO A C 1
ATOM 702 O O . PRO A 1 84 ? 5.134 -19.083 -15.635 1.00 45.41 84 PRO A O 1
ATOM 705 N N . THR A 1 85 ? 4.524 -17.022 -16.248 1.00 46.94 85 THR A N 1
ATOM 706 C CA . THR A 1 85 ? 5.894 -16.571 -16.485 1.00 46.94 85 THR A CA 1
ATOM 707 C C . THR A 1 85 ? 6.4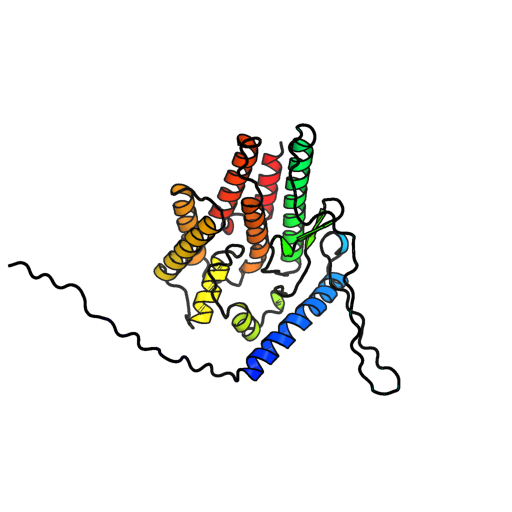25 -16.102 -15.133 1.00 46.94 85 THR A C 1
ATOM 709 O O . THR A 1 85 ? 5.816 -15.222 -14.542 1.00 46.94 85 THR A O 1
ATOM 712 N N . SER A 1 86 ? 7.464 -16.772 -14.610 1.00 43.66 86 SER A N 1
ATOM 713 C CA . SER A 1 86 ? 8.288 -16.431 -13.428 1.00 43.66 86 SER A CA 1
ATOM 714 C C . SER A 1 86 ? 7.761 -15.318 -12.491 1.00 43.66 86 SER A C 1
ATOM 716 O O . SER A 1 86 ? 7.640 -14.157 -12.867 1.00 43.66 86 SER A O 1
ATOM 718 N N . SER A 1 87 ? 7.603 -15.631 -11.197 1.00 43.28 87 SER A N 1
ATOM 719 C CA . SER A 1 87 ? 7.203 -14.694 -10.120 1.00 43.28 87 SER A CA 1
ATOM 720 C C . SER A 1 87 ? 8.200 -13.558 -9.818 1.00 43.28 87 SER A C 1
ATOM 722 O O . SER A 1 87 ? 8.087 -12.864 -8.804 1.00 43.28 87 SER A O 1
ATOM 724 N N . SER A 1 88 ? 9.232 -13.400 -10.636 1.00 44.44 88 SER A N 1
ATOM 725 C CA . SER A 1 88 ? 10.247 -12.367 -10.494 1.00 44.44 88 SER A CA 1
ATOM 726 C C . SER A 1 88 ? 10.526 -11.706 -11.831 1.00 44.44 88 SER A C 1
ATOM 728 O O . SER A 1 88 ? 10.910 -12.380 -12.784 1.00 44.44 88 SER A O 1
ATOM 730 N N . TYR A 1 89 ? 10.429 -10.377 -11.844 1.00 49.53 89 TYR A N 1
ATOM 731 C CA . TYR A 1 89 ? 11.218 -9.549 -12.745 1.00 49.53 89 TYR A CA 1
ATOM 732 C C . TYR A 1 89 ? 12.695 -9.776 -12.406 1.00 49.53 89 TYR A C 1
ATOM 734 O O . TYR A 1 89 ? 13.203 -9.231 -11.426 1.00 49.53 89 TYR A O 1
ATOM 742 N N . SER A 1 90 ? 13.373 -10.636 -13.161 1.00 44.75 90 SER A N 1
ATOM 743 C CA . SER A 1 90 ? 14.832 -10.652 -13.211 1.00 44.75 90 SER A CA 1
ATOM 744 C C . SER A 1 90 ? 15.252 -9.728 -14.346 1.00 44.75 90 SER A C 1
ATOM 746 O O . SER A 1 90 ? 14.942 -9.977 -15.509 1.00 44.75 90 SER A O 1
ATOM 748 N N . VAL A 1 91 ? 15.915 -8.623 -14.012 1.00 48.06 91 VAL A N 1
ATOM 749 C CA . VAL A 1 91 ? 16.554 -7.775 -15.021 1.00 48.06 91 VAL A CA 1
ATOM 750 C C . VAL A 1 91 ? 17.804 -8.519 -15.487 1.00 48.06 91 VAL A C 1
ATOM 752 O O . VAL A 1 91 ? 18.816 -8.519 -14.790 1.00 48.06 91 VAL A O 1
ATOM 755 N N . ASP A 1 92 ? 17.716 -9.202 -16.628 1.00 42.06 92 ASP A N 1
ATOM 756 C CA . ASP A 1 92 ? 18.884 -9.823 -17.256 1.00 42.06 92 ASP A CA 1
ATOM 757 C C . ASP A 1 92 ? 19.841 -8.741 -17.765 1.00 42.06 92 ASP A C 1
ATOM 759 O O . ASP A 1 92 ? 19.444 -7.807 -18.46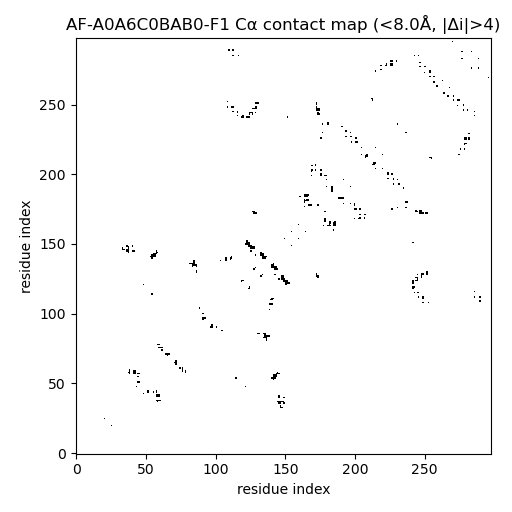9 1.00 42.06 92 ASP A O 1
ATOM 763 N N . SER A 1 93 ? 21.121 -8.883 -17.420 1.00 45.91 93 SER A N 1
ATOM 764 C CA . SER A 1 93 ? 22.148 -7.842 -17.514 1.00 45.91 93 SER A CA 1
ATOM 765 C C . SER A 1 93 ? 22.745 -7.618 -18.904 1.00 45.91 93 SER A C 1
ATOM 767 O O . SER A 1 93 ? 23.960 -7.495 -19.056 1.00 45.91 93 SER A O 1
ATOM 769 N N . ASN A 1 94 ? 21.900 -7.596 -19.931 1.00 46.12 94 ASN A N 1
ATOM 770 C CA . ASN A 1 94 ? 22.306 -7.334 -21.308 1.00 46.12 94 ASN A CA 1
ATOM 771 C C . ASN A 1 94 ? 21.764 -5.967 -21.753 1.00 46.12 94 ASN A C 1
ATOM 773 O O . ASN A 1 94 ? 20.565 -5.725 -21.667 1.00 46.12 94 ASN A O 1
ATOM 777 N N . THR A 1 95 ? 22.607 -5.082 -22.288 1.00 50.50 95 THR A N 1
ATOM 778 C CA . THR A 1 95 ? 22.290 -3.652 -22.520 1.00 50.50 95 THR A CA 1
ATOM 779 C C . THR A 1 95 ? 21.070 -3.378 -23.416 1.00 50.50 95 THR A C 1
ATOM 781 O O . THR A 1 95 ? 20.342 -2.408 -23.201 1.00 50.50 95 THR A O 1
ATOM 784 N N . ASN A 1 96 ? 20.762 -4.259 -24.376 1.00 52.72 96 ASN A N 1
ATOM 785 C CA . ASN A 1 96 ? 19.527 -4.189 -25.179 1.00 52.72 96 ASN A CA 1
ATOM 786 C C . ASN A 1 96 ? 18.274 -4.714 -24.448 1.00 52.72 96 ASN A C 1
ATOM 788 O O . ASN A 1 96 ? 17.152 -4.338 -24.796 1.00 52.72 96 ASN A O 1
ATOM 792 N N . ASN A 1 97 ? 18.454 -5.559 -23.434 1.00 62.28 97 ASN A N 1
ATOM 793 C CA . ASN A 1 97 ? 17.392 -6.025 -22.544 1.00 62.28 97 ASN A CA 1
ATOM 794 C C . ASN A 1 97 ? 17.125 -5.036 -21.403 1.00 62.28 97 ASN A C 1
ATOM 796 O O . ASN A 1 97 ? 16.008 -4.999 -20.905 1.00 62.28 97 ASN A O 1
ATOM 800 N N . GLU A 1 98 ? 18.077 -4.173 -21.045 1.00 62.16 98 GLU A N 1
ATOM 801 C CA . GLU A 1 98 ? 17.945 -3.216 -19.936 1.00 62.16 98 GLU A CA 1
ATOM 802 C C . GLU A 1 98 ? 16.857 -2.164 -20.166 1.00 62.16 98 GLU A C 1
ATOM 804 O O . GLU A 1 98 ? 15.968 -1.996 -19.333 1.00 62.16 98 GLU A O 1
ATOM 809 N N . ARG A 1 99 ? 16.870 -1.474 -21.317 1.00 68.69 99 ARG A N 1
ATOM 810 C CA . ARG A 1 99 ? 15.819 -0.489 -21.644 1.00 68.69 99 ARG A CA 1
ATOM 811 C C . ARG A 1 99 ? 14.441 -1.141 -21.725 1.00 68.69 99 ARG A C 1
ATOM 813 O O . ARG A 1 99 ? 13.464 -0.554 -21.268 1.00 68.69 99 ARG A O 1
ATOM 820 N N . LYS A 1 100 ? 14.369 -2.358 -22.275 1.00 72.25 100 LYS A N 1
ATOM 821 C CA . LYS A 1 100 ? 13.127 -3.137 -22.350 1.00 72.25 100 LYS A CA 1
ATOM 822 C C . LYS A 1 100 ? 12.638 -3.534 -20.958 1.00 72.25 100 LYS A C 1
ATOM 824 O O . LYS A 1 100 ? 11.475 -3.304 -20.655 1.00 72.25 100 LYS A O 1
ATOM 829 N N . ALA A 1 101 ? 13.522 -4.036 -20.098 1.00 70.75 101 ALA A N 1
ATOM 830 C CA . ALA A 1 101 ? 13.206 -4.407 -18.723 1.00 70.75 101 ALA A CA 1
ATOM 831 C C . ALA A 1 101 ? 12.737 -3.199 -17.900 1.00 70.75 101 ALA A C 1
ATOM 833 O O . ALA A 1 101 ? 11.749 -3.302 -17.178 1.00 70.75 101 ALA A O 1
ATOM 834 N N . MET A 1 102 ? 13.376 -2.035 -18.062 1.00 72.88 102 MET A N 1
ATOM 835 C CA . MET A 1 102 ? 12.936 -0.797 -17.414 1.00 72.88 102 MET A CA 1
ATOM 836 C C . MET A 1 102 ? 11.569 -0.337 -17.911 1.00 72.88 102 MET A C 1
ATOM 838 O O . MET A 1 102 ? 10.701 -0.009 -17.106 1.00 72.88 102 MET A O 1
ATOM 842 N N . HIS A 1 103 ? 11.354 -0.332 -19.226 1.00 76.50 103 HIS A N 1
ATOM 843 C CA . HIS A 1 103 ? 10.059 0.031 -19.793 1.00 76.50 103 HIS A CA 1
ATOM 844 C C . HIS A 1 103 ? 8.954 -0.907 -19.288 1.00 76.50 103 HIS A C 1
ATOM 846 O O . HIS A 1 103 ? 7.881 -0.460 -18.896 1.00 76.50 103 HIS A O 1
ATOM 852 N N . SER A 1 104 ? 9.256 -2.200 -19.212 1.00 77.81 104 SER A N 1
ATOM 853 C CA . SER A 1 104 ? 8.355 -3.227 -18.703 1.00 77.81 104 SER A CA 1
ATOM 854 C C . SER A 1 104 ? 8.052 -3.042 -17.206 1.00 77.81 104 SER A C 1
ATOM 856 O O . SER A 1 104 ? 6.890 -3.070 -16.807 1.00 77.81 104 SER A O 1
ATOM 858 N N . TYR A 1 105 ? 9.059 -2.714 -16.387 1.00 79.25 105 TYR A N 1
ATOM 859 C CA . TYR A 1 105 ? 8.882 -2.358 -14.975 1.00 79.25 105 TYR A CA 1
ATOM 860 C C . TYR A 1 105 ? 7.961 -1.142 -14.794 1.00 79.25 105 TYR A C 1
ATOM 862 O O . TYR A 1 105 ? 7.021 -1.178 -14.002 1.00 79.25 105 TYR A O 1
ATOM 870 N N . PHE A 1 106 ? 8.181 -0.075 -15.563 1.00 81.31 106 PHE A N 1
ATOM 871 C CA . PHE A 1 106 ? 7.345 1.124 -15.504 1.00 81.31 106 PHE A CA 1
ATOM 872 C C . PHE A 1 106 ? 5.920 0.888 -15.982 1.00 81.31 106 PHE A C 1
ATOM 874 O O . PHE A 1 106 ? 4.974 1.372 -15.358 1.00 81.31 106 PHE A O 1
ATOM 881 N N . ASN A 1 107 ? 5.763 0.139 -17.069 1.00 84.81 107 ASN A N 1
ATOM 882 C CA . ASN A 1 107 ? 4.450 -0.247 -17.557 1.00 84.81 107 ASN A CA 1
ATOM 883 C C . ASN A 1 107 ? 3.719 -1.066 -16.496 1.00 84.81 107 ASN A C 1
ATOM 885 O O . ASN A 1 107 ? 2.563 -0.776 -16.213 1.00 84.81 107 ASN A O 1
ATOM 889 N N . SER A 1 108 ? 4.412 -1.984 -15.820 1.00 87.31 108 SER A N 1
ATOM 890 C CA . SER A 1 108 ? 3.843 -2.751 -14.716 1.00 87.31 108 SER A CA 1
ATOM 891 C C . SER A 1 108 ? 3.411 -1.866 -13.534 1.00 87.31 108 SER A C 1
ATOM 893 O O . SER A 1 108 ? 2.280 -1.990 -13.057 1.00 87.31 108 SER A O 1
ATOM 895 N N . LEU A 1 109 ? 4.240 -0.900 -13.107 1.00 89.88 109 LEU A N 1
ATOM 896 C CA . LEU A 1 109 ? 3.860 0.072 -12.069 1.00 89.88 109 LEU A CA 1
ATOM 897 C C . LEU A 1 109 ? 2.610 0.857 -12.480 1.00 89.88 109 LEU A C 1
ATOM 899 O O . LEU A 1 109 ? 1.672 1.009 -11.699 1.00 89.88 109 LEU A O 1
ATOM 903 N N . LYS A 1 110 ? 2.591 1.352 -13.719 1.00 89.31 110 LYS A N 1
ATOM 904 C CA . LYS A 1 110 ? 1.482 2.133 -14.267 1.00 89.31 110 LYS A CA 1
ATOM 905 C C . LYS A 1 110 ? 0.195 1.317 -14.316 1.00 89.31 110 LYS A C 1
ATOM 907 O O . LYS A 1 110 ? -0.842 1.823 -13.891 1.00 89.31 110 LYS A O 1
ATOM 912 N N . THR A 1 111 ? 0.269 0.069 -14.774 1.00 90.94 111 THR A N 1
ATOM 913 C CA . THR A 1 111 ? -0.866 -0.856 -14.791 1.00 90.94 111 THR A CA 1
ATOM 914 C C . THR A 1 111 ? -1.368 -1.125 -13.377 1.00 90.94 111 THR A C 1
ATOM 916 O O . THR A 1 111 ? -2.566 -1.036 -13.142 1.00 90.94 111 THR A O 1
ATOM 919 N N . LEU A 1 112 ? -0.492 -1.364 -12.397 1.00 93.06 112 LEU A N 1
ATOM 920 C CA . LEU A 1 112 ? -0.923 -1.564 -11.007 1.00 93.06 112 LEU A CA 1
ATOM 921 C C . LEU A 1 112 ? -1.571 -0.317 -10.398 1.00 93.06 112 LEU A C 1
ATOM 923 O O . LEU A 1 112 ? -2.569 -0.439 -9.696 1.00 93.06 112 LEU A O 1
ATOM 927 N N . LEU A 1 113 ? -1.068 0.884 -10.691 1.00 93.31 113 LEU A N 1
ATOM 928 C CA . LEU A 1 113 ? -1.708 2.126 -10.245 1.00 93.31 113 LEU A CA 1
ATOM 929 C C . LEU A 1 113 ? -3.053 2.368 -10.944 1.00 93.31 113 LEU A C 1
ATOM 931 O O . LEU A 1 113 ? -3.970 2.919 -10.337 1.00 93.31 113 LEU A O 1
ATOM 935 N N . GLU A 1 114 ? -3.205 1.940 -12.197 1.00 92.19 114 GLU A N 1
ATOM 936 C CA . GLU A 1 114 ? -4.505 1.913 -12.872 1.00 92.19 114 GLU A CA 1
ATOM 937 C C . GLU A 1 114 ? -5.462 0.931 -12.190 1.00 92.19 114 GLU A C 1
ATOM 939 O O . GLU A 1 114 ? -6.599 1.301 -11.898 1.00 92.19 114 GLU A O 1
ATOM 944 N N . ILE A 1 115 ? -4.985 -0.265 -11.832 1.00 93.56 115 ILE A N 1
ATOM 945 C CA . ILE A 1 115 ? -5.754 -1.224 -11.035 1.00 93.56 115 ILE A CA 1
ATOM 946 C C . ILE A 1 115 ? -6.180 -0.574 -9.711 1.00 93.56 115 ILE A C 1
ATOM 948 O O . ILE A 1 115 ? -7.366 -0.590 -9.397 1.00 93.56 115 ILE A O 1
ATOM 952 N N . CYS A 1 116 ? -5.281 0.094 -8.978 1.00 93.56 116 CYS A N 1
ATOM 953 C CA . CYS A 1 116 ? -5.637 0.832 -7.759 1.00 93.56 116 CYS A CA 1
ATOM 954 C C . CYS A 1 116 ? -6.707 1.907 -8.005 1.00 93.56 116 CYS A C 1
ATOM 956 O O . CYS A 1 116 ? -7.592 2.085 -7.172 1.00 93.56 116 CYS A O 1
ATOM 958 N N . SER A 1 117 ? -6.671 2.601 -9.146 1.00 92.50 117 SER A N 1
ATOM 959 C CA . SER A 1 117 ? -7.696 3.585 -9.522 1.00 92.50 117 SER A CA 1
ATOM 960 C C . SER A 1 117 ? -9.066 2.933 -9.712 1.00 92.50 117 SER A C 1
ATOM 962 O O . SER A 1 117 ? -10.076 3.475 -9.265 1.00 92.50 117 SER A O 1
ATOM 964 N N . ILE A 1 118 ? -9.106 1.758 -10.345 1.00 92.31 118 ILE A N 1
ATOM 965 C CA . ILE A 1 118 ? -10.327 0.960 -10.499 1.00 92.31 118 ILE A CA 1
ATOM 966 C C . ILE A 1 118 ? -10.822 0.525 -9.116 1.00 92.31 118 ILE A C 1
ATOM 968 O O . ILE A 1 118 ? -11.979 0.750 -8.768 1.00 92.31 118 ILE A O 1
ATOM 972 N N . MET A 1 119 ? -9.944 -0.025 -8.276 1.00 91.69 119 MET A N 1
ATOM 973 C CA . MET A 1 119 ? -10.297 -0.433 -6.915 1.00 91.69 119 MET A CA 1
ATOM 974 C C . MET A 1 119 ? -10.879 0.740 -6.099 1.00 91.69 119 MET A C 1
ATOM 976 O O . MET A 1 119 ? -11.930 0.597 -5.472 1.00 91.69 119 MET A O 1
ATOM 980 N N . GLN A 1 120 ? -10.277 1.931 -6.190 1.00 90.12 120 GLN A N 1
ATOM 981 C CA . GLN A 1 120 ? -10.775 3.166 -5.572 1.00 90.12 120 GLN A CA 1
ATOM 982 C C . GLN A 1 120 ? -12.168 3.562 -6.066 1.00 90.12 120 GLN A C 1
ATOM 984 O O . GLN A 1 120 ? -13.039 3.880 -5.248 1.00 90.12 120 GLN A O 1
ATOM 989 N N . GLN A 1 121 ? -12.393 3.526 -7.382 1.00 90.69 121 GLN A N 1
ATOM 990 C CA . GLN A 1 121 ? -13.687 3.826 -7.998 1.00 90.69 121 GLN A CA 1
ATOM 991 C C . GLN A 1 121 ? -14.786 2.909 -7.445 1.00 90.69 121 GLN A C 1
ATOM 993 O O . GLN A 1 121 ? -15.861 3.381 -7.070 1.00 90.69 121 GLN A O 1
ATOM 998 N N . TYR A 1 122 ? -14.495 1.613 -7.324 1.00 89.56 122 TYR A N 1
ATOM 999 C CA . TYR A 1 122 ? -15.432 0.616 -6.799 1.00 89.56 122 TYR A CA 1
ATOM 1000 C C . TYR A 1 122 ? -15.401 0.479 -5.269 1.00 89.56 122 TYR A C 1
ATOM 1002 O O . TYR A 1 122 ? -16.103 -0.364 -4.710 1.00 89.56 122 TYR A O 1
ATOM 1010 N N . LYS A 1 123 ? -14.647 1.339 -4.564 1.00 87.88 123 LYS A N 1
ATOM 1011 C CA . LYS A 1 123 ? -14.513 1.337 -3.096 1.00 87.88 123 LYS A CA 1
ATOM 1012 C C . LYS A 1 123 ? -14.115 -0.041 -2.554 1.00 87.88 123 LYS A C 1
ATOM 1014 O O . LYS A 1 123 ? -14.639 -0.506 -1.541 1.00 87.88 123 LYS A O 1
ATOM 1019 N N . PHE A 1 124 ? -13.193 -0.678 -3.257 1.00 87.31 124 PHE A N 1
ATOM 1020 C CA . PHE A 1 124 ? -12.630 -1.988 -2.989 1.00 87.31 124 PHE A CA 1
ATOM 1021 C C . PHE A 1 124 ? -11.190 -1.818 -2.491 1.00 87.31 124 PHE A C 1
ATOM 1023 O O . PHE A 1 124 ? -10.443 -1.036 -3.066 1.00 87.31 124 PHE A O 1
ATOM 1030 N N . ILE A 1 125 ? -10.824 -2.502 -1.405 1.00 89.00 125 ILE A N 1
ATOM 1031 C CA . ILE A 1 125 ? -9.502 -2.389 -0.767 1.00 89.00 125 ILE A CA 1
ATOM 1032 C C . ILE A 1 125 ? -8.900 -3.786 -0.610 1.00 89.00 125 ILE A C 1
ATOM 1034 O O . ILE A 1 125 ? -9.632 -4.680 -0.190 1.00 89.00 125 ILE A O 1
ATOM 1038 N N . HIS A 1 126 ? -7.610 -4.001 -0.910 1.00 88.31 126 HIS A N 1
ATOM 1039 C CA . HIS A 1 126 ? -6.984 -5.337 -0.902 1.00 88.31 126 HIS A CA 1
ATOM 1040 C C . HIS A 1 126 ? -6.098 -5.640 0.321 1.00 88.31 126 HIS A C 1
ATOM 1042 O O . HIS A 1 126 ? -5.986 -6.807 0.697 1.00 88.31 126 HIS A O 1
ATOM 1048 N N . LEU A 1 127 ? -5.502 -4.627 0.967 1.00 87.75 127 LEU A N 1
ATOM 1049 C CA . LEU A 1 127 ? -4.660 -4.706 2.191 1.00 87.75 127 LEU A CA 1
ATOM 1050 C C . LEU A 1 127 ? -3.455 -5.669 2.168 1.00 87.75 127 LEU A C 1
ATOM 1052 O O . LEU A 1 127 ? -2.770 -5.851 3.183 1.00 87.75 127 LEU A O 1
ATOM 1056 N N . ASN A 1 128 ? -3.192 -6.337 1.054 1.00 87.31 128 ASN A N 1
ATOM 1057 C CA . ASN A 1 128 ? -2.140 -7.342 0.973 1.00 87.31 128 ASN A CA 1
ATOM 1058 C C . ASN A 1 128 ? -1.385 -7.303 -0.349 1.00 87.31 128 ASN A C 1
ATOM 1060 O O . ASN A 1 128 ? -0.859 -8.327 -0.761 1.00 87.31 128 ASN A O 1
ATOM 1064 N N . ILE A 1 129 ? -1.321 -6.137 -1.003 1.00 90.75 129 ILE A N 1
ATOM 1065 C CA . ILE A 1 129 ? -0.598 -6.013 -2.269 1.00 90.75 129 ILE A CA 1
ATOM 1066 C C . ILE A 1 129 ? 0.897 -6.172 -1.991 1.00 90.75 129 ILE A C 1
ATOM 1068 O O . ILE A 1 129 ? 1.569 -5.274 -1.489 1.00 90.75 129 ILE A O 1
ATOM 1072 N N . GLN A 1 130 ? 1.385 -7.367 -2.295 1.00 87.50 130 GLN A N 1
ATOM 1073 C CA . GLN A 1 130 ? 2.747 -7.842 -2.110 1.00 87.50 130 GLN A CA 1
ATOM 1074 C C . GLN A 1 130 ? 3.164 -8.703 -3.311 1.00 87.50 130 GLN A C 1
ATOM 1076 O O . GLN A 1 130 ? 2.338 -9.104 -4.136 1.00 87.50 130 GLN A O 1
ATOM 1081 N N . LYS A 1 131 ? 4.456 -9.047 -3.398 1.00 83.56 131 LYS A N 1
ATOM 1082 C CA . LYS A 1 131 ? 5.023 -9.818 -4.520 1.00 83.56 131 LYS A CA 1
ATOM 1083 C C . LYS A 1 131 ? 4.276 -11.130 -4.799 1.00 83.56 131 LYS A C 1
ATOM 1085 O O . LYS A 1 131 ? 4.118 -11.505 -5.950 1.00 83.56 131 LYS A O 1
ATOM 1090 N N . ASN A 1 132 ? 3.806 -11.817 -3.761 1.00 81.31 132 ASN A N 1
ATOM 1091 C CA . ASN A 1 132 ? 3.082 -13.088 -3.867 1.00 81.31 132 ASN A CA 1
ATOM 1092 C C . ASN A 1 132 ? 1.594 -12.949 -4.237 1.00 81.31 132 ASN A C 1
ATOM 1094 O O . ASN A 1 132 ? 0.960 -13.973 -4.466 1.00 81.31 132 ASN A O 1
ATOM 1098 N N . THR A 1 133 ? 1.046 -11.731 -4.265 1.00 82.69 133 THR A N 1
ATOM 1099 C CA . THR A 1 133 ? -0.345 -11.438 -4.679 1.00 82.69 133 THR A CA 1
ATOM 1100 C C . THR A 1 133 ? -0.447 -10.868 -6.092 1.00 82.69 133 THR A C 1
ATOM 1102 O O . THR A 1 133 ? -1.547 -10.654 -6.600 1.00 82.69 133 THR A O 1
ATOM 1105 N N . ILE A 1 134 ? 0.699 -10.625 -6.735 1.00 87.12 134 ILE A N 1
ATOM 1106 C CA . ILE A 1 134 ? 0.778 -10.129 -8.105 1.00 87.12 134 ILE A CA 1
ATOM 1107 C C . ILE A 1 134 ? 1.274 -11.257 -8.994 1.00 87.12 134 ILE A C 1
ATOM 1109 O O . ILE A 1 134 ? 2.339 -11.833 -8.773 1.00 87.12 134 ILE A O 1
ATOM 1113 N N . HIS A 1 135 ? 0.490 -11.553 -10.019 1.00 84.00 135 HIS A N 1
ATOM 1114 C CA . HIS A 1 135 ? 0.820 -12.543 -11.026 1.00 84.00 135 HIS A CA 1
ATOM 1115 C C . HIS A 1 135 ? 1.101 -11.856 -12.355 1.00 84.00 135 HIS A C 1
ATOM 1117 O O . HIS A 1 135 ? 0.358 -10.962 -12.749 1.00 84.00 135 HIS A O 1
ATOM 1123 N N . TYR A 1 136 ? 2.145 -12.291 -13.050 1.00 80.38 136 TYR A N 1
ATOM 1124 C CA . TYR A 1 136 ? 2.528 -11.739 -14.343 1.00 80.38 136 TYR A CA 1
ATOM 1125 C C . TYR A 1 136 ? 2.126 -12.694 -15.461 1.00 80.38 136 TYR A C 1
ATOM 1127 O O . TYR A 1 136 ? 2.482 -13.872 -15.432 1.00 80.38 136 TYR A O 1
ATOM 1135 N N . ILE A 1 137 ? 1.377 -12.187 -16.440 1.00 78.88 137 ILE A N 1
ATOM 1136 C CA . ILE A 1 137 ? 1.005 -12.926 -17.651 1.00 78.88 137 ILE A CA 1
ATOM 1137 C C . ILE A 1 137 ? 1.377 -12.048 -18.840 1.00 78.88 137 ILE A C 1
ATOM 1139 O O . ILE A 1 137 ? 0.826 -10.960 -18.985 1.00 78.88 137 ILE A O 1
ATOM 1143 N N . HIS A 1 138 ? 2.316 -12.510 -19.671 1.00 78.00 138 HIS A N 1
ATOM 1144 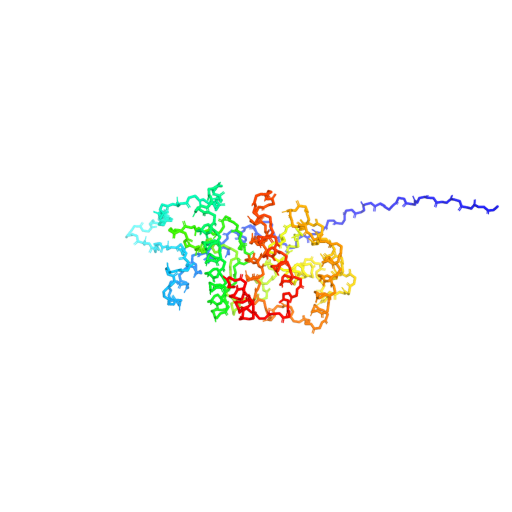C CA . HIS A 1 138 ? 2.875 -11.718 -20.776 1.00 78.00 138 HIS A CA 1
ATOM 1145 C C . HIS A 1 138 ? 3.336 -10.320 -20.313 1.00 78.00 138 HIS A C 1
ATOM 1147 O O . HIS A 1 138 ? 2.967 -9.311 -20.905 1.00 78.00 138 HIS A O 1
ATOM 1153 N N . ASP A 1 139 ? 4.074 -10.269 -19.198 1.00 73.75 139 ASP A N 1
ATOM 1154 C CA . ASP A 1 139 ? 4.594 -9.047 -18.556 1.00 73.75 139 ASP A CA 1
ATOM 1155 C C . ASP A 1 139 ? 3.549 -8.067 -17.992 1.00 73.75 139 ASP A C 1
ATOM 1157 O O . ASP A 1 139 ? 3.915 -7.045 -17.407 1.00 73.75 139 ASP A O 1
ATOM 1161 N N . ILE A 1 140 ? 2.258 -8.400 -18.072 1.00 81.56 140 ILE A N 1
ATOM 1162 C CA . ILE A 1 140 ? 1.167 -7.609 -17.498 1.00 81.56 140 ILE A CA 1
ATOM 1163 C C . ILE A 1 140 ? 0.896 -8.093 -16.064 1.00 81.56 140 ILE A C 1
ATOM 1165 O O . ILE A 1 140 ? 0.716 -9.299 -15.859 1.00 81.56 140 ILE A O 1
ATOM 1169 N N . PRO A 1 141 ? 0.872 -7.194 -15.062 1.00 89.62 141 PRO A N 1
ATOM 1170 C CA . PRO A 1 141 ? 0.571 -7.557 -13.684 1.00 89.62 141 PRO A CA 1
ATOM 1171 C C . PRO A 1 141 ? -0.936 -7.703 -13.449 1.00 89.62 141 PRO A C 1
ATOM 1173 O O . PRO A 1 141 ? -1.735 -6.858 -13.846 1.00 89.62 141 PRO A O 1
ATOM 1176 N N . TYR A 1 142 ? -1.306 -8.735 -12.699 1.00 87.88 142 TYR A N 1
ATOM 1177 C CA . TYR A 1 142 ? -2.669 -9.001 -12.257 1.00 87.88 142 TYR A CA 1
ATOM 1178 C C . TYR A 1 142 ? -2.708 -9.207 -10.749 1.00 87.88 142 TYR A C 1
ATOM 1180 O O . TYR A 1 142 ? -1.880 -9.941 -10.201 1.00 87.88 142 TYR A O 1
ATOM 1188 N N . ILE A 1 143 ? -3.709 -8.631 -10.082 1.00 89.44 143 ILE A N 1
ATOM 1189 C CA . ILE A 1 143 ? -3.947 -8.893 -8.657 1.00 89.44 143 ILE A CA 1
ATOM 1190 C C . ILE A 1 143 ? -4.749 -10.187 -8.501 1.00 89.44 143 ILE A C 1
ATOM 1192 O O . ILE A 1 143 ? -5.749 -10.416 -9.192 1.00 89.44 143 ILE A O 1
ATOM 1196 N N . HIS A 1 144 ? -4.323 -11.026 -7.562 1.00 83.25 144 HIS A N 1
ATOM 1197 C CA . HIS A 1 144 ? -5.043 -12.222 -7.140 1.00 83.25 144 HIS A CA 1
ATOM 1198 C C . HIS A 1 144 ? -5.075 -12.343 -5.611 1.00 83.25 144 HIS A C 1
ATOM 1200 O O . HIS A 1 144 ? -4.435 -11.572 -4.911 1.00 83.25 144 HIS A O 1
ATOM 1206 N N . ASP A 1 145 ? -5.770 -13.369 -5.106 1.00 82.06 145 ASP A N 1
ATOM 1207 C CA . ASP A 1 145 ? -5.929 -13.655 -3.670 1.00 82.06 145 ASP A CA 1
ATOM 1208 C C . ASP A 1 145 ? -6.610 -12.528 -2.877 1.00 82.06 145 ASP A C 1
ATOM 1210 O O . ASP A 1 145 ? -5.992 -11.774 -2.134 1.00 82.06 145 ASP A O 1
ATOM 1214 N N . PHE A 1 146 ? -7.936 -12.468 -2.959 1.00 83.31 146 PHE A N 1
ATOM 1215 C CA . PHE A 1 146 ? -8.741 -11.436 -2.304 1.00 83.31 146 PHE A CA 1
ATOM 1216 C C . PHE A 1 146 ? -9.084 -11.755 -0.841 1.00 83.31 146 PHE A C 1
ATOM 1218 O O . PHE A 1 146 ? -10.041 -11.215 -0.284 1.00 83.31 146 PHE A O 1
ATOM 1225 N N . SER A 1 147 ? -8.320 -12.641 -0.192 1.00 77.38 147 SER A N 1
ATOM 1226 C CA . SER A 1 147 ? -8.583 -13.086 1.184 1.00 77.38 147 SER A CA 1
ATOM 1227 C C . SER A 1 147 ? -8.542 -11.946 2.206 1.00 77.38 147 SER A C 1
ATOM 1229 O O . SER A 1 147 ? -9.320 -11.948 3.161 1.00 77.38 147 SER A O 1
ATOM 1231 N N . ARG A 1 148 ? -7.676 -10.949 1.991 1.00 81.94 148 ARG A N 1
ATOM 1232 C CA . ARG A 1 148 ? -7.546 -9.752 2.842 1.00 81.94 148 ARG A CA 1
ATOM 1233 C C . ARG A 1 148 ? -8.245 -8.514 2.285 1.00 81.94 148 ARG A C 1
ATOM 1235 O O . ARG A 1 148 ? -8.042 -7.416 2.797 1.00 81.94 148 ARG A O 1
ATOM 1242 N N . SER A 1 149 ? -9.085 -8.687 1.274 1.00 86.38 149 SER A N 1
ATOM 1243 C CA . SER A 1 149 ? -9.767 -7.578 0.621 1.00 86.38 149 SER A CA 1
ATOM 1244 C C . SER A 1 149 ? -11.153 -7.313 1.200 1.00 86.38 149 SER A C 1
ATOM 1246 O O . SER A 1 149 ? -11.716 -8.165 1.874 1.00 86.38 149 SER A O 1
ATOM 1248 N N . PHE A 1 150 ? -11.741 -6.147 0.959 1.00 85.00 150 PHE A N 1
ATOM 1249 C CA . PHE A 1 150 ? -13.116 -5.852 1.366 1.00 85.00 150 PHE A CA 1
ATOM 1250 C C . PHE A 1 150 ? -13.703 -4.687 0.566 1.00 85.00 150 PHE A C 1
ATOM 1252 O O . PHE A 1 150 ? -12.981 -3.858 0.013 1.00 85.00 150 PHE A O 1
ATOM 1259 N N . LEU A 1 151 ? -15.035 -4.602 0.535 1.00 85.19 151 LEU A N 1
ATOM 1260 C CA . LEU A 1 151 ? -15.741 -3.424 0.031 1.00 85.19 151 LEU A CA 1
ATOM 1261 C C . LEU A 1 151 ? -15.954 -2.440 1.177 1.00 85.19 151 LEU A C 1
ATOM 1263 O O . LEU A 1 151 ? -16.611 -2.777 2.166 1.00 85.19 151 LEU A O 1
ATOM 1267 N N . PHE A 1 152 ? -15.459 -1.216 1.029 1.00 79.56 152 PHE A N 1
ATOM 1268 C CA . PHE A 1 152 ? -15.517 -0.183 2.061 1.00 79.56 152 PHE A CA 1
ATOM 1269 C C . PHE A 1 152 ? -16.955 0.119 2.507 1.00 79.56 152 PHE A C 1
ATOM 1271 O O . PHE A 1 152 ? -17.236 0.176 3.700 1.00 79.56 152 PHE A O 1
ATOM 1278 N N . LYS A 1 153 ? -17.905 0.188 1.562 1.00 76.44 153 LYS A N 1
ATOM 1279 C CA . LYS A 1 153 ? -19.338 0.392 1.860 1.00 76.44 153 LYS A CA 1
ATOM 1280 C C . LYS A 1 153 ? -19.961 -0.734 2.697 1.00 76.44 153 LYS A C 1
ATOM 1282 O O . LYS A 1 153 ? -20.981 -0.522 3.339 1.00 76.44 153 LYS A O 1
ATOM 1287 N N . SER A 1 154 ? -19.364 -1.926 2.688 1.00 75.00 154 SER A N 1
ATOM 1288 C CA . SER A 1 154 ? -19.843 -3.098 3.436 1.00 75.00 154 SER A CA 1
ATOM 1289 C C . SER A 1 154 ? -19.176 -3.261 4.809 1.00 75.00 154 SER A C 1
ATOM 1291 O O . SER A 1 154 ? -19.374 -4.276 5.487 1.00 75.00 154 SER A O 1
ATOM 1293 N N . LEU A 1 155 ? -18.333 -2.300 5.207 1.00 75.44 155 LEU A N 1
ATOM 1294 C CA . LEU A 1 155 ? -17.502 -2.399 6.398 1.00 75.44 155 LEU A CA 1
ATOM 1295 C C . LEU A 1 155 ? -18.293 -2.000 7.656 1.00 75.44 155 LEU A C 1
ATOM 1297 O O . LEU A 1 155 ? -18.291 -0.846 8.086 1.00 75.44 155 LEU A O 1
ATOM 1301 N N . THR A 1 156 ? -18.967 -2.982 8.257 1.00 76.44 156 THR A N 1
ATOM 1302 C CA . THR A 1 156 ? -19.660 -2.834 9.548 1.00 76.44 156 THR A CA 1
ATOM 1303 C C . THR A 1 156 ? -18.674 -2.623 10.703 1.00 76.44 156 THR A C 1
ATOM 1305 O O . THR A 1 156 ? -17.494 -2.963 10.592 1.00 76.44 156 THR A O 1
ATOM 1308 N N . GLY A 1 157 ? -19.146 -2.101 11.842 1.00 72.81 157 GLY A N 1
ATOM 1309 C CA . GLY A 1 157 ? -18.312 -1.906 13.039 1.00 72.81 157 GLY A CA 1
ATOM 1310 C C . GLY A 1 157 ? -17.629 -3.192 13.526 1.00 72.81 157 GLY A C 1
ATOM 1311 O O . GLY A 1 157 ? -16.440 -3.181 13.832 1.00 72.81 157 GLY A O 1
ATOM 1312 N N . GLU A 1 158 ? -18.336 -4.322 13.497 1.00 74.44 158 GLU A N 1
ATOM 1313 C CA . GLU A 1 158 ? -17.781 -5.639 13.844 1.00 74.44 158 GLU A CA 1
ATOM 1314 C C . GLU A 1 158 ? -16.667 -6.070 12.882 1.00 74.44 158 GLU A C 1
ATOM 1316 O O . GLU A 1 158 ? -15.612 -6.539 13.312 1.00 74.44 158 GLU A O 1
ATOM 1321 N N . ARG A 1 159 ? -16.857 -5.861 11.571 1.00 74.06 159 ARG A N 1
ATOM 1322 C CA . ARG A 1 159 ? -15.826 -6.164 10.570 1.00 74.06 159 ARG A CA 1
ATOM 1323 C C . ARG A 1 159 ? -14.599 -5.274 10.742 1.00 74.06 159 ARG A C 1
ATOM 1325 O O . ARG A 1 159 ? -13.490 -5.789 10.634 1.00 74.06 159 ARG A O 1
ATOM 1332 N N . LYS A 1 160 ? -14.772 -3.985 11.072 1.00 76.31 160 LYS A N 1
ATOM 1333 C CA . LYS A 1 160 ? -13.655 -3.085 11.431 1.00 76.31 160 LYS A CA 1
ATOM 1334 C C . LYS A 1 160 ? -12.874 -3.642 12.617 1.00 76.31 160 LYS A C 1
ATOM 1336 O O . LYS A 1 160 ? -11.658 -3.779 12.524 1.00 76.31 160 LYS A O 1
ATOM 1341 N N . ALA A 1 161 ? -13.574 -4.013 13.690 1.00 76.44 161 ALA A N 1
ATOM 1342 C CA . ALA A 1 161 ? -12.945 -4.547 14.892 1.00 76.44 161 ALA A CA 1
ATOM 1343 C C . ALA A 1 161 ? -12.101 -5.788 14.583 1.00 76.44 161 ALA A C 1
ATOM 1345 O O . ALA A 1 161 ? -10.980 -5.877 15.060 1.00 76.44 161 ALA A O 1
ATOM 1346 N N . VAL A 1 162 ? -12.590 -6.702 13.736 1.00 80.88 162 VAL A N 1
ATOM 1347 C CA . VAL A 1 162 ? -11.851 -7.911 13.333 1.00 80.88 162 VAL A CA 1
ATOM 1348 C C . VAL A 1 162 ? -10.668 -7.594 12.413 1.00 80.88 162 VAL A C 1
ATOM 1350 O O . VAL A 1 162 ? -9.592 -8.172 12.583 1.00 80.88 162 VAL A O 1
ATOM 1353 N N . LEU A 1 163 ? -10.852 -6.694 11.444 1.00 80.94 163 LEU A N 1
ATOM 1354 C CA . LEU A 1 163 ? -9.841 -6.343 10.445 1.00 80.94 163 LEU A CA 1
ATOM 1355 C C . LEU A 1 163 ? -8.632 -5.642 11.073 1.00 80.94 163 LEU A C 1
ATOM 1357 O O . LEU A 1 163 ? -7.490 -5.959 10.746 1.00 80.94 163 LEU A O 1
ATOM 1361 N N . PHE A 1 164 ? -8.899 -4.743 12.022 1.00 86.19 164 PHE A N 1
ATOM 1362 C CA . PHE A 1 164 ? -7.896 -3.935 12.712 1.00 86.19 164 PHE A CA 1
ATOM 1363 C C . PHE A 1 164 ? -7.571 -4.461 14.123 1.00 86.19 164 PHE A C 1
ATOM 1365 O O . PHE A 1 164 ? -6.945 -3.768 14.914 1.00 86.19 164 PHE A O 1
ATOM 1372 N N . GLN A 1 165 ? -7.964 -5.692 14.477 1.00 84.94 165 GLN A N 1
ATOM 1373 C CA . GLN A 1 165 ? -7.793 -6.215 15.848 1.00 84.94 165 GLN A CA 1
ATOM 1374 C C . GLN A 1 165 ? -6.333 -6.359 16.303 1.00 84.94 165 GLN A C 1
ATOM 1376 O O . GLN A 1 165 ? -6.079 -6.506 17.496 1.00 84.94 165 GLN A O 1
ATOM 1381 N N . SER A 1 166 ? -5.393 -6.431 15.357 1.00 88.81 166 SER A N 1
ATOM 1382 C CA . SER A 1 166 ? -3.994 -6.754 15.628 1.00 88.81 166 SER A CA 1
ATOM 1383 C C . SER A 1 166 ? -3.080 -5.784 14.901 1.00 88.81 166 SER A C 1
ATOM 1385 O O . SER A 1 166 ? -2.968 -5.808 13.674 1.00 88.81 166 SER A O 1
ATOM 1387 N N . TYR A 1 167 ? -2.385 -4.972 15.683 1.00 91.62 167 TYR A N 1
ATOM 1388 C CA . TYR A 1 167 ? -1.218 -4.222 15.257 1.00 91.62 167 TYR A CA 1
ATOM 1389 C C . TYR A 1 167 ? -0.070 -5.190 14.965 1.00 91.62 167 TYR A C 1
ATOM 1391 O O . TYR A 1 167 ? 0.184 -6.125 15.728 1.00 91.62 167 TYR A O 1
ATOM 1399 N N . ASN A 1 168 ? 0.585 -4.991 13.822 1.00 91.44 168 ASN A N 1
ATOM 1400 C CA . ASN A 1 168 ? 1.780 -5.729 13.440 1.00 91.44 168 ASN A CA 1
ATOM 1401 C C . ASN A 1 168 ? 2.719 -4.792 12.666 1.00 91.44 168 ASN A C 1
ATOM 1403 O O . ASN A 1 168 ? 2.485 -4.569 11.475 1.00 91.44 168 ASN A O 1
ATOM 1407 N N . PRO A 1 169 ? 3.783 -4.283 13.304 1.00 88.44 169 PRO A N 1
ATOM 1408 C CA . PRO A 1 169 ? 4.676 -3.307 12.688 1.00 88.44 169 PRO A CA 1
ATOM 1409 C C . PRO A 1 169 ? 5.515 -3.886 11.536 1.00 88.44 169 PRO A C 1
ATOM 1411 O O . PRO A 1 169 ? 6.043 -3.136 10.721 1.00 88.44 169 PRO A O 1
ATOM 1414 N N . ALA A 1 170 ? 5.579 -5.215 11.384 1.00 89.81 170 ALA A N 1
ATOM 1415 C CA . ALA A 1 170 ? 6.246 -5.848 10.248 1.00 89.81 170 ALA A CA 1
ATOM 1416 C C . ALA A 1 170 ? 5.480 -5.685 8.918 1.00 89.81 170 ALA A C 1
ATOM 1418 O O . ALA A 1 170 ? 6.048 -5.917 7.850 1.00 89.81 170 ALA A O 1
ATOM 1419 N N . TYR A 1 171 ? 4.200 -5.293 8.945 1.00 90.94 171 TYR A N 1
ATOM 1420 C CA . TYR A 1 171 ? 3.400 -5.047 7.738 1.00 90.94 171 TYR A CA 1
ATOM 1421 C C . TYR A 1 171 ? 3.657 -3.661 7.155 1.00 90.94 171 TYR A C 1
ATOM 1423 O O . TYR A 1 171 ? 2.752 -2.835 7.041 1.00 90.94 171 TYR A O 1
ATOM 1431 N N . ILE A 1 172 ? 4.904 -3.417 6.762 1.00 91.38 172 ILE A N 1
ATOM 1432 C CA . ILE A 1 172 ? 5.315 -2.136 6.190 1.00 91.38 172 ILE A CA 1
ATOM 1433 C C . ILE A 1 172 ? 4.660 -1.862 4.838 1.00 91.38 172 ILE A C 1
ATOM 1435 O O . ILE A 1 172 ? 4.615 -0.729 4.417 1.00 91.38 172 ILE A O 1
ATOM 1439 N N . HIS A 1 173 ? 4.107 -2.854 4.135 1.00 90.44 173 HIS A N 1
ATOM 1440 C CA . HIS A 1 173 ? 3.363 -2.587 2.897 1.00 90.44 173 HIS A CA 1
ATOM 1441 C C . HIS A 1 173 ? 2.065 -1.801 3.151 1.00 90.44 173 HIS A C 1
ATOM 1443 O O . HIS A 1 173 ? 1.477 -1.278 2.209 1.00 90.44 173 HIS A O 1
ATOM 1449 N N . LEU A 1 174 ? 1.599 -1.718 4.400 1.00 91.75 174 LEU A N 1
ATOM 1450 C CA . LEU A 1 174 ? 0.423 -0.947 4.795 1.00 91.75 174 LEU A CA 1
ATOM 1451 C C . LEU A 1 174 ? 0.829 0.435 5.321 1.00 91.75 174 LEU A C 1
ATOM 1453 O O . LEU A 1 174 ? 1.800 0.529 6.068 1.00 91.75 174 LEU A O 1
ATOM 1457 N N . PRO A 1 175 ? 0.077 1.501 4.997 1.00 92.00 175 PRO A N 1
ATOM 1458 C CA . PRO A 1 175 ? 0.436 2.858 5.396 1.00 92.00 175 PRO A CA 1
ATOM 1459 C C . PRO A 1 175 ? 0.348 3.073 6.911 1.00 92.00 175 PRO A C 1
ATOM 1461 O O . PRO A 1 175 ? -0.443 2.401 7.580 1.00 92.00 175 PRO A O 1
ATOM 1464 N N . PRO A 1 176 ? 1.071 4.061 7.471 1.00 92.56 176 PRO A N 1
ATOM 1465 C CA . PRO A 1 176 ? 0.997 4.400 8.891 1.00 92.56 176 PRO A CA 1
ATOM 1466 C C . PRO A 1 176 ? -0.424 4.584 9.430 1.00 92.56 176 PRO A C 1
ATOM 1468 O O . PRO A 1 176 ? -0.727 4.123 10.525 1.00 92.56 176 PRO A O 1
ATOM 1471 N N . SER A 1 177 ? -1.332 5.170 8.648 1.00 90.75 177 SER A N 1
ATOM 1472 C CA . SER A 1 177 ? -2.755 5.291 8.998 1.00 90.75 177 SER A CA 1
ATOM 1473 C C . SER A 1 177 ? -3.413 3.951 9.357 1.00 90.75 177 SER A C 1
ATOM 1475 O O . SER A 1 177 ? -4.158 3.878 10.334 1.00 90.75 177 SER A O 1
ATOM 1477 N N . TYR A 1 178 ? -3.100 2.872 8.633 1.00 91.38 178 TYR A N 1
ATOM 1478 C CA . TYR A 1 178 ? -3.570 1.522 8.959 1.00 91.38 178 TYR A CA 1
ATOM 1479 C C . TYR A 1 178 ? -3.029 1.052 10.316 1.00 91.38 178 TYR A C 1
ATOM 1481 O O . TYR A 1 178 ? -3.766 0.515 11.144 1.00 91.38 178 TYR A O 1
ATOM 1489 N N . HIS A 1 179 ? -1.737 1.272 10.562 1.00 92.81 179 HIS A N 1
ATOM 1490 C CA . HIS A 1 179 ? -1.064 0.871 11.800 1.00 92.81 179 HIS A CA 1
ATOM 1491 C C . HIS A 1 179 ? -1.634 1.579 13.026 1.00 92.81 179 HIS A C 1
ATOM 1493 O O . HIS A 1 179 ? -1.914 0.927 14.032 1.00 92.81 179 HIS A O 1
ATOM 1499 N N . ILE A 1 180 ? -1.897 2.883 12.911 1.00 91.44 180 ILE A N 1
ATOM 1500 C CA . ILE A 1 180 ? -2.585 3.676 13.934 1.00 91.44 180 ILE A CA 1
ATOM 1501 C C . ILE A 1 180 ? -3.959 3.075 14.257 1.00 91.44 180 ILE A C 1
ATOM 1503 O O . ILE A 1 180 ? -4.283 2.876 15.428 1.00 91.44 180 ILE A O 1
ATOM 1507 N N . LEU A 1 181 ? -4.757 2.736 13.237 1.00 89.88 181 LEU A N 1
ATOM 1508 C CA . LEU A 1 181 ? -6.080 2.136 13.433 1.00 89.88 181 LEU A CA 1
ATOM 1509 C C . LEU A 1 181 ? -6.003 0.791 14.148 1.00 89.88 181 LEU A C 1
ATOM 1511 O O . LEU A 1 181 ? -6.777 0.547 15.078 1.00 89.88 181 LEU A O 1
ATOM 1515 N N . CYS A 1 182 ? -5.053 -0.059 13.759 1.00 91.69 182 CYS A N 1
ATOM 1516 C CA . CYS A 1 182 ? -4.822 -1.313 14.457 1.00 91.69 182 CYS A CA 1
ATOM 1517 C C . CYS A 1 182 ? -4.420 -1.094 15.915 1.00 91.69 182 CYS A C 1
ATOM 1519 O O . CYS A 1 182 ? -4.936 -1.765 16.807 1.00 91.69 182 CYS A O 1
ATOM 1521 N N . TYR A 1 183 ? -3.527 -0.140 16.174 1.00 92.38 183 TYR A N 1
ATOM 1522 C CA . TYR A 1 183 ? -3.039 0.137 17.518 1.00 92.38 183 TYR A CA 1
ATOM 1523 C C . TYR A 1 183 ? -4.146 0.661 18.439 1.00 92.38 183 TYR A C 1
ATOM 1525 O O . TYR A 1 183 ? -4.298 0.179 19.563 1.00 92.38 183 TYR A O 1
ATOM 1533 N N . ILE A 1 184 ? -4.951 1.612 17.960 1.00 89.62 184 ILE A N 1
ATOM 1534 C CA . ILE A 1 184 ? -6.101 2.161 18.689 1.00 89.62 184 ILE A CA 1
ATOM 1535 C C . ILE A 1 184 ? -7.113 1.054 18.982 1.00 89.62 184 ILE A C 1
ATOM 1537 O O . ILE A 1 184 ? -7.531 0.897 20.129 1.00 89.62 184 ILE A O 1
ATOM 1541 N N . THR A 1 185 ? -7.461 0.256 17.967 1.00 88.75 185 THR A N 1
ATOM 1542 C CA . THR A 1 185 ? -8.444 -0.831 18.087 1.00 88.75 185 THR A CA 1
ATOM 1543 C C . THR A 1 185 ? -7.976 -1.894 19.081 1.00 88.75 185 THR A C 1
ATOM 1545 O O . THR A 1 185 ? -8.718 -2.260 19.990 1.00 88.75 185 THR A O 1
ATOM 1548 N N . GLN A 1 186 ? -6.725 -2.349 18.969 1.00 90.62 186 GLN A N 1
ATOM 1549 C CA . GLN A 1 186 ? -6.138 -3.359 19.854 1.00 90.62 186 GLN A CA 1
ATOM 1550 C C . GLN A 1 186 ? -6.060 -2.904 21.322 1.00 90.62 186 GLN A C 1
ATOM 1552 O O . GLN A 1 186 ? -6.131 -3.732 22.238 1.00 90.62 186 GLN A O 1
ATOM 1557 N N . ASN A 1 187 ? -5.877 -1.603 21.557 1.00 89.75 187 ASN A N 1
ATOM 1558 C CA . ASN A 1 187 ? -5.738 -1.031 22.896 1.00 89.75 187 ASN A CA 1
ATOM 1559 C C . ASN A 1 187 ? -7.025 -0.391 23.437 1.00 89.75 187 ASN A C 1
ATOM 1561 O O . ASN A 1 187 ? -7.019 0.095 24.564 1.00 89.75 187 ASN A O 1
ATOM 1565 N N . GLY A 1 188 ? -8.124 -0.408 22.676 1.00 86.38 188 GLY A N 1
ATOM 1566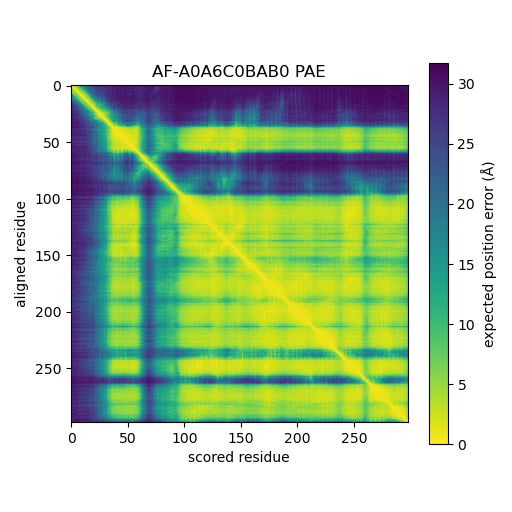 C CA . GLY A 1 188 ? -9.396 0.193 23.088 1.00 86.38 188 GLY A CA 1
ATOM 1567 C C . GLY A 1 188 ? -9.321 1.711 23.279 1.00 86.38 188 GLY A C 1
ATOM 1568 O O . GLY A 1 188 ? -10.023 2.260 24.127 1.00 86.38 188 GLY A O 1
ATOM 1569 N N . LEU A 1 189 ? -8.445 2.389 22.533 1.00 85.06 189 LEU A N 1
ATOM 1570 C CA . LEU A 1 189 ? -8.287 3.841 22.606 1.00 85.06 189 LEU A CA 1
ATOM 1571 C C . LEU A 1 189 ? -9.396 4.536 21.804 1.00 85.06 189 LEU A C 1
ATOM 1573 O O . LEU A 1 189 ? -9.912 3.989 20.833 1.00 85.06 189 LEU A O 1
ATOM 1577 N N . LYS A 1 190 ? -9.761 5.761 22.197 1.00 82.75 190 LYS A N 1
ATOM 1578 C CA . LYS A 1 190 ? -10.722 6.583 21.435 1.00 82.75 190 LYS A CA 1
ATOM 1579 C C . LYS A 1 190 ? -10.056 7.339 20.284 1.00 82.75 190 LYS A C 1
ATOM 1581 O O . LYS A 1 190 ? -10.670 7.524 19.242 1.00 82.75 190 LYS A O 1
ATOM 1586 N N . SER A 1 191 ? -8.813 7.768 20.479 1.00 82.75 191 SER A N 1
ATOM 1587 C CA . SER A 1 191 ? -8.009 8.507 19.505 1.00 82.75 191 SER A CA 1
ATOM 1588 C C . SER A 1 191 ? -6.515 8.282 19.777 1.00 82.75 191 SER A C 1
ATOM 1590 O O . SER A 1 191 ? -6.151 7.910 20.900 1.00 82.75 191 SER A O 1
ATOM 1592 N N . PRO A 1 192 ? -5.636 8.470 18.776 1.00 85.56 192 PRO A N 1
ATOM 1593 C CA . PRO A 1 192 ? -4.197 8.411 18.989 1.00 85.56 192 PRO A CA 1
ATOM 1594 C C . PRO A 1 192 ? -3.696 9.748 19.553 1.00 85.56 192 PRO A C 1
ATOM 1596 O O . PRO A 1 192 ? -4.027 10.811 19.035 1.00 85.56 192 PRO A O 1
ATOM 1599 N N . GLY A 1 193 ? -2.879 9.707 20.606 1.00 87.00 193 GLY A N 1
ATOM 1600 C CA . GLY A 1 193 ? -2.118 10.882 21.043 1.00 87.00 193 GLY A CA 1
ATOM 1601 C C . GLY A 1 193 ? -0.861 11.084 20.189 1.00 87.00 193 GLY A C 1
ATOM 1602 O O . GLY A 1 193 ? -0.366 10.127 19.595 1.00 87.00 193 GLY A O 1
ATOM 1603 N N . GLN A 1 194 ? -0.291 12.293 20.190 1.00 89.06 194 GLN A N 1
ATOM 1604 C CA . GLN A 1 194 ? 0.920 12.616 19.417 1.00 89.06 194 GLN A CA 1
ATOM 1605 C C . GLN A 1 194 ? 2.081 11.647 19.703 1.00 89.06 194 GLN A C 1
ATOM 1607 O O . GLN A 1 194 ? 2.633 11.058 18.782 1.00 89.06 194 GLN A O 1
ATOM 1612 N N . GLY A 1 195 ? 2.362 11.358 20.979 1.00 90.12 195 GLY A N 1
ATOM 1613 C CA . GLY A 1 195 ? 3.408 10.394 21.342 1.00 90.12 195 GLY A CA 1
ATOM 1614 C C . GLY A 1 195 ? 3.141 8.960 20.856 1.00 90.12 195 GLY A C 1
ATOM 1615 O O . GLY A 1 195 ? 4.079 8.201 20.642 1.00 90.12 195 GLY A O 1
ATOM 1616 N N . THR A 1 196 ? 1.873 8.579 20.642 1.00 90.50 196 THR A N 1
ATOM 1617 C CA . THR A 1 196 ? 1.518 7.290 20.018 1.00 90.50 196 THR A CA 1
ATOM 1618 C C . THR A 1 196 ? 1.801 7.305 18.519 1.00 90.50 196 THR A C 1
ATOM 1620 O O . THR A 1 196 ? 2.316 6.322 17.992 1.00 90.50 196 THR A O 1
ATOM 1623 N N . ILE A 1 197 ? 1.488 8.414 17.842 1.00 92.62 197 ILE A N 1
ATOM 1624 C CA . ILE A 1 197 ? 1.791 8.597 16.420 1.00 92.62 197 ILE A CA 1
ATOM 1625 C C . ILE A 1 197 ? 3.303 8.521 16.202 1.00 92.62 197 ILE A C 1
ATOM 1627 O O . ILE A 1 197 ? 3.759 7.704 15.406 1.00 92.62 197 ILE A O 1
ATOM 1631 N N . ASP A 1 198 ? 4.078 9.287 16.970 1.00 92.62 198 ASP A N 1
ATOM 1632 C CA . ASP A 1 198 ? 5.538 9.325 16.848 1.00 92.62 198 ASP A CA 1
ATOM 1633 C C . ASP A 1 198 ? 6.175 7.952 17.106 1.00 92.62 198 ASP A C 1
ATOM 1635 O O . ASP A 1 198 ? 7.063 7.529 16.364 1.00 92.62 198 ASP A O 1
ATOM 1639 N N . TYR A 1 199 ? 5.680 7.219 18.113 1.00 93.62 199 TYR A N 1
ATOM 1640 C CA . TYR A 1 199 ? 6.116 5.851 18.396 1.00 93.62 199 TYR A CA 1
ATOM 1641 C C . TYR A 1 199 ? 5.883 4.912 17.203 1.00 93.62 199 TYR A C 1
ATOM 1643 O O . TYR A 1 199 ? 6.811 4.228 16.769 1.00 93.62 199 TYR A O 1
ATOM 1651 N N . ILE A 1 200 ? 4.671 4.911 16.636 1.00 94.75 200 ILE A N 1
ATOM 1652 C CA . ILE A 1 200 ? 4.314 4.034 15.512 1.00 94.75 200 ILE A CA 1
ATOM 1653 C C . ILE A 1 200 ? 5.120 4.394 14.264 1.00 94.75 200 ILE A C 1
ATOM 1655 O O . ILE A 1 200 ? 5.620 3.500 13.587 1.00 94.75 200 ILE A O 1
ATOM 1659 N N . LEU A 1 201 ? 5.296 5.685 13.967 1.00 94.44 201 LEU A N 1
ATOM 1660 C CA . LEU A 1 201 ? 6.102 6.124 12.825 1.00 94.44 201 LEU A CA 1
ATOM 1661 C C . LEU A 1 201 ? 7.577 5.729 12.985 1.00 94.44 201 LEU A C 1
ATOM 1663 O O . LEU A 1 201 ? 8.210 5.321 12.010 1.00 94.44 201 LEU A O 1
ATOM 1667 N N . GLN A 1 202 ? 8.122 5.796 14.202 1.00 93.69 202 GLN A N 1
ATOM 1668 C CA . GLN A 1 202 ? 9.490 5.360 14.465 1.00 93.69 202 GLN A CA 1
ATOM 1669 C C . GLN A 1 202 ? 9.655 3.841 14.328 1.00 93.69 202 GLN A C 1
ATOM 1671 O O . GLN A 1 202 ? 10.602 3.395 13.677 1.00 93.69 202 GLN A O 1
ATOM 1676 N N . GLU A 1 203 ? 8.750 3.040 14.907 1.00 94.44 203 GLU A N 1
ATOM 1677 C CA . GLU A 1 203 ? 8.753 1.580 14.716 1.00 94.44 203 GLU A CA 1
ATOM 1678 C C . GLU A 1 203 ? 8.661 1.219 13.235 1.00 94.44 203 GLU A C 1
ATOM 1680 O O . GLU A 1 203 ? 9.412 0.373 12.746 1.00 94.44 203 GLU A O 1
ATOM 1685 N N . TYR A 1 204 ? 7.776 1.898 12.512 1.00 93.56 204 TYR A N 1
ATOM 1686 C CA . TYR A 1 204 ? 7.557 1.680 11.095 1.00 93.56 204 TYR A CA 1
ATOM 1687 C C . TYR A 1 204 ? 8.835 1.889 10.272 1.00 93.56 204 TYR A C 1
ATOM 1689 O O . TYR A 1 204 ? 9.217 1.011 9.497 1.00 93.56 204 TYR A O 1
ATOM 1697 N N . ILE A 1 205 ? 9.534 3.014 10.470 1.00 92.69 205 ILE A N 1
ATOM 1698 C CA . ILE A 1 205 ? 10.801 3.305 9.778 1.00 92.69 205 ILE A CA 1
ATOM 1699 C C . ILE A 1 205 ? 11.849 2.236 10.099 1.00 92.69 205 ILE A C 1
ATOM 1701 O O . ILE A 1 205 ? 12.518 1.739 9.192 1.00 92.69 205 ILE A O 1
ATOM 1705 N N . ASN A 1 206 ? 11.962 1.832 11.367 1.00 92.75 206 ASN A N 1
ATOM 1706 C CA . ASN A 1 206 ? 12.919 0.805 11.777 1.00 92.75 206 ASN A CA 1
ATOM 1707 C C . ASN A 1 206 ? 12.663 -0.525 11.047 1.00 92.75 206 ASN A C 1
ATOM 1709 O O . ASN A 1 206 ? 13.601 -1.145 10.541 1.00 92.75 206 ASN A O 1
ATOM 1713 N N . HIS A 1 207 ? 11.401 -0.949 10.939 1.00 93.12 207 HIS A N 1
ATOM 1714 C CA . HIS A 1 207 ? 11.042 -2.155 10.193 1.00 93.12 207 HIS A CA 1
ATOM 1715 C C . HIS A 1 207 ? 11.225 -2.004 8.683 1.00 93.12 207 HIS A C 1
ATOM 1717 O O . HIS A 1 207 ? 11.646 -2.957 8.027 1.00 93.12 207 HIS A O 1
ATOM 1723 N N . ALA A 1 208 ? 10.961 -0.824 8.122 1.00 90.12 208 ALA A N 1
ATOM 1724 C CA . ALA A 1 208 ? 11.198 -0.563 6.708 1.00 90.12 208 ALA A CA 1
ATOM 1725 C C . ALA A 1 208 ? 12.684 -0.724 6.349 1.00 90.12 208 ALA A C 1
ATOM 1727 O O . ALA A 1 208 ? 13.012 -1.414 5.382 1.00 90.12 208 ALA A O 1
ATOM 1728 N N . ILE A 1 209 ? 13.580 -0.193 7.189 1.00 88.94 209 ILE A N 1
ATOM 1729 C CA . ILE A 1 209 ? 15.035 -0.353 7.049 1.00 88.94 209 ILE A CA 1
ATOM 1730 C C . ILE A 1 209 ? 15.438 -1.831 7.134 1.00 88.94 209 ILE A C 1
ATOM 1732 O O . ILE A 1 209 ? 16.194 -2.309 6.288 1.00 88.94 209 ILE A O 1
ATOM 1736 N N . GLN A 1 210 ? 14.898 -2.582 8.100 1.00 89.00 210 GLN A N 1
ATOM 1737 C CA . GLN A 1 210 ? 15.162 -4.023 8.239 1.00 89.00 210 GLN A CA 1
ATOM 1738 C C . GLN A 1 210 ? 14.731 -4.835 7.008 1.00 89.00 210 GLN A C 1
ATOM 1740 O O . GLN A 1 210 ? 15.348 -5.851 6.698 1.00 89.00 210 GLN A O 1
ATOM 1745 N N . GLN A 1 211 ? 13.697 -4.389 6.293 1.00 85.31 211 GLN A N 1
ATOM 1746 C CA . GLN A 1 211 ? 13.217 -5.016 5.058 1.00 85.31 211 GLN A CA 1
ATOM 1747 C C . GLN A 1 211 ? 13.879 -4.452 3.787 1.00 85.31 211 GLN A C 1
ATOM 1749 O O . GLN A 1 211 ? 13.389 -4.683 2.682 1.00 85.31 211 GLN A O 1
ATOM 1754 N N . GLY A 1 212 ? 14.989 -3.719 3.921 1.00 81.25 212 GLY A N 1
ATOM 1755 C CA . GLY A 1 212 ? 15.798 -3.242 2.796 1.00 81.25 212 GLY A CA 1
ATOM 1756 C C . GLY A 1 212 ? 15.364 -1.899 2.200 1.00 81.25 212 GLY A C 1
ATOM 1757 O O . GLY A 1 212 ? 15.933 -1.459 1.198 1.00 81.25 212 GLY A O 1
ATOM 1758 N N . ILE A 1 213 ? 14.397 -1.205 2.805 1.00 85.19 213 ILE A N 1
ATOM 1759 C CA . ILE A 1 213 ? 14.029 0.157 2.406 1.00 85.19 213 ILE A CA 1
ATOM 1760 C C . ILE A 1 213 ? 14.944 1.139 3.138 1.00 85.19 213 ILE A C 1
ATOM 1762 O O . ILE A 1 213 ? 14.677 1.558 4.261 1.00 85.19 213 ILE A O 1
ATOM 1766 N N . ALA A 1 214 ? 16.059 1.490 2.501 1.00 79.75 214 ALA A N 1
ATOM 1767 C CA . ALA A 1 214 ? 16.986 2.473 3.051 1.00 79.75 214 ALA A CA 1
ATOM 1768 C C . ALA A 1 214 ? 16.407 3.894 2.933 1.00 79.75 214 ALA A C 1
ATOM 1770 O O . ALA A 1 214 ? 16.411 4.467 1.844 1.00 79.75 214 ALA A O 1
ATOM 1771 N N . PHE A 1 215 ? 15.937 4.445 4.051 1.00 83.75 215 PHE A N 1
ATOM 1772 C CA . PHE A 1 215 ? 15.669 5.874 4.213 1.00 83.75 215 PHE A CA 1
ATOM 1773 C C . PHE A 1 215 ? 16.938 6.577 4.701 1.00 83.75 215 PHE A C 1
ATOM 1775 O O . PHE A 1 215 ? 17.607 6.076 5.608 1.00 83.75 215 PHE A O 1
ATOM 1782 N N . SER A 1 216 ? 17.267 7.745 4.143 1.00 87.69 216 SER A N 1
ATOM 1783 C CA . SER A 1 216 ? 18.258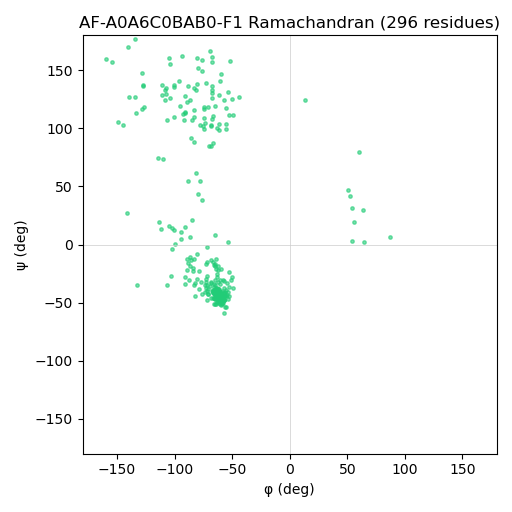 8.615 4.782 1.00 87.69 216 SER A CA 1
ATOM 1784 C C . SER A 1 216 ? 17.694 9.202 6.083 1.00 87.69 216 SER A C 1
ATOM 1786 O O . SER A 1 216 ? 16.487 9.158 6.341 1.00 87.69 216 SER A O 1
ATOM 1788 N N . GLU A 1 217 ? 18.554 9.784 6.919 1.00 88.25 217 GLU A N 1
ATOM 1789 C CA . GLU A 1 217 ? 18.107 10.492 8.127 1.00 88.25 217 GLU A CA 1
ATOM 1790 C C . GLU A 1 217 ? 17.148 11.643 7.779 1.00 88.25 217 GLU A C 1
ATOM 1792 O O . GLU A 1 217 ? 16.107 11.809 8.418 1.00 88.25 217 GLU A O 1
ATOM 1797 N N . LYS A 1 218 ? 17.447 12.374 6.695 1.00 91.62 218 LYS A N 1
ATOM 1798 C CA . LYS A 1 218 ? 16.593 13.442 6.166 1.00 91.62 218 LYS A CA 1
ATOM 1799 C C . LYS A 1 218 ? 15.235 12.905 5.709 1.00 91.62 218 LYS A C 1
ATOM 1801 O O . LYS A 1 218 ? 14.211 13.480 6.071 1.00 91.62 218 LYS A O 1
ATOM 1806 N N . ASP A 1 219 ? 15.218 11.797 4.968 1.00 91.81 219 ASP A N 1
ATOM 1807 C CA . ASP A 1 219 ? 13.968 11.176 4.508 1.00 91.81 219 ASP A CA 1
ATOM 1808 C C . ASP A 1 219 ? 13.129 10.691 5.692 1.00 91.81 219 ASP A C 1
ATOM 1810 O O . ASP A 1 219 ? 11.919 10.883 5.720 1.00 91.81 219 ASP A O 1
ATOM 1814 N N . SER A 1 220 ? 13.776 10.112 6.704 1.00 92.00 220 SER A N 1
ATOM 1815 C CA . SER A 1 220 ? 13.122 9.637 7.927 1.00 92.00 220 SER A CA 1
ATOM 1816 C C . SER A 1 220 ? 12.494 10.787 8.719 1.00 92.00 220 SER A C 1
ATOM 1818 O O . SER A 1 220 ? 11.400 10.651 9.270 1.00 92.00 220 SER A O 1
ATOM 1820 N N . PHE A 1 221 ? 13.168 11.938 8.783 1.00 92.50 221 PHE A N 1
ATOM 1821 C CA . PHE A 1 221 ? 12.611 13.150 9.380 1.00 92.50 221 PHE A CA 1
ATOM 1822 C C . PHE A 1 221 ? 11.397 13.652 8.589 1.00 92.50 221 PHE A C 1
ATOM 1824 O O . PHE A 1 221 ? 10.324 13.809 9.169 1.00 92.50 221 PHE A O 1
ATOM 1831 N N . GLN A 1 222 ? 11.534 13.802 7.270 1.00 92.94 222 GLN A N 1
ATOM 1832 C CA . GLN A 1 222 ? 10.455 14.271 6.400 1.00 92.94 222 GLN A CA 1
ATOM 1833 C C . GLN A 1 222 ? 9.243 13.326 6.404 1.00 92.94 222 GLN A C 1
ATOM 1835 O O . GLN A 1 222 ? 8.102 13.793 6.396 1.00 92.94 222 GLN A O 1
ATOM 1840 N N . PHE A 1 223 ? 9.471 12.007 6.452 1.00 93.88 223 PHE A N 1
ATOM 1841 C CA . PHE A 1 223 ? 8.416 11.003 6.604 1.00 93.88 223 PHE A CA 1
ATOM 1842 C C . PHE A 1 223 ? 7.594 11.277 7.859 1.00 93.88 223 PHE A C 1
ATOM 1844 O O . PHE A 1 223 ? 6.370 11.380 7.791 1.00 93.88 223 PHE A O 1
ATOM 1851 N N . ARG A 1 224 ? 8.280 11.397 9.005 1.00 92.88 224 ARG A N 1
ATOM 1852 C CA . ARG A 1 224 ? 7.636 11.611 10.302 1.00 92.88 224 ARG A CA 1
ATOM 1853 C C . ARG A 1 224 ? 6.853 12.913 10.305 1.00 92.88 224 ARG A C 1
ATOM 1855 O O . ARG A 1 224 ? 5.692 12.898 10.683 1.00 92.88 224 ARG A O 1
ATOM 1862 N N . GLU A 1 225 ? 7.447 14.001 9.829 1.00 91.94 225 GLU A N 1
ATOM 1863 C CA . GLU A 1 225 ? 6.788 15.306 9.762 1.00 91.94 225 GLU A CA 1
ATOM 1864 C C . GLU A 1 225 ? 5.509 15.263 8.910 1.00 91.94 225 GLU A C 1
ATOM 1866 O O . GLU A 1 225 ? 4.436 15.645 9.381 1.00 91.94 225 GLU A O 1
ATOM 1871 N N . SER A 1 226 ? 5.601 14.725 7.689 1.00 91.00 226 SER A N 1
ATOM 1872 C CA . SER A 1 226 ? 4.482 14.679 6.738 1.00 91.00 226 SER A CA 1
ATOM 1873 C C . SER A 1 226 ? 3.327 13.818 7.254 1.00 91.00 226 SER A C 1
ATOM 1875 O O . SER A 1 226 ? 2.164 14.229 7.221 1.00 91.00 226 SER A O 1
ATOM 1877 N N . TRP A 1 227 ? 3.637 12.627 7.775 1.00 91.88 227 TRP A N 1
ATOM 1878 C CA . TRP A 1 227 ? 2.623 11.721 8.309 1.00 91.88 227 TRP A CA 1
ATOM 1879 C C . TRP A 1 227 ? 2.044 12.203 9.635 1.00 91.88 227 TRP A C 1
ATOM 1881 O O . TRP A 1 227 ? 0.836 12.084 9.825 1.00 91.88 227 TRP A O 1
ATOM 1891 N N . THR A 1 228 ? 2.847 12.790 10.525 1.00 91.06 228 THR A N 1
ATOM 1892 C CA . THR A 1 228 ? 2.346 13.413 11.757 1.00 91.06 228 THR A CA 1
ATOM 1893 C C . THR A 1 228 ? 1.375 14.542 11.433 1.00 91.06 228 THR A C 1
ATOM 1895 O O . THR A 1 228 ? 0.267 14.561 11.967 1.00 91.06 228 THR A O 1
ATOM 1898 N N . TYR A 1 229 ? 1.740 15.445 10.518 1.00 89.25 229 TYR A N 1
ATOM 1899 C CA . TYR A 1 229 ? 0.852 16.524 10.090 1.00 89.25 229 TYR A CA 1
ATOM 1900 C C . TYR A 1 229 ? -0.472 15.981 9.536 1.00 89.25 229 TYR A C 1
ATOM 1902 O O . TYR A 1 229 ? -1.548 16.427 9.938 1.00 89.25 229 TYR A O 1
ATOM 1910 N N . TYR A 1 230 ? -0.411 14.983 8.649 1.00 88.44 230 TYR A N 1
ATOM 1911 C CA . TYR A 1 230 ? -1.607 14.372 8.076 1.00 88.44 230 TYR A CA 1
ATOM 1912 C C . TYR A 1 230 ? -2.497 13.716 9.141 1.00 88.44 230 TYR A C 1
ATOM 1914 O O . TYR A 1 230 ? -3.698 13.986 9.183 1.00 88.44 230 TYR A O 1
ATOM 1922 N N . LEU A 1 231 ? -1.922 12.880 10.009 1.00 87.88 231 LEU A N 1
ATOM 1923 C CA . LEU A 1 231 ? -2.662 12.093 10.999 1.00 87.88 231 LEU A CA 1
ATOM 1924 C C . LEU A 1 231 ? -3.282 12.959 12.100 1.00 87.88 231 LEU A C 1
ATOM 1926 O O . LEU A 1 231 ? -4.371 12.644 12.578 1.00 87.88 231 LEU A O 1
ATOM 1930 N N . SER A 1 232 ? -2.627 14.056 12.479 1.00 85.19 232 SER A N 1
ATOM 1931 C CA . SER A 1 232 ? -3.154 14.989 13.479 1.00 85.19 232 SER A CA 1
ATOM 1932 C C . SER A 1 232 ? -4.318 15.829 12.945 1.00 85.19 232 SER A C 1
ATOM 1934 O O . SER A 1 232 ? -5.237 16.144 13.703 1.00 85.19 232 SER A O 1
ATOM 1936 N N . ASN A 1 233 ? -4.320 16.148 11.646 1.00 83.31 233 ASN A N 1
ATOM 1937 C CA . ASN A 1 233 ? -5.379 16.942 11.015 1.00 83.31 233 ASN A CA 1
ATOM 1938 C C . ASN A 1 233 ? -6.548 16.099 10.478 1.00 83.31 233 ASN A C 1
ATOM 1940 O O . ASN A 1 233 ? -7.655 16.613 10.347 1.00 83.31 233 ASN A O 1
ATOM 1944 N N . ASN A 1 234 ? -6.338 14.808 10.205 1.00 74.94 234 ASN A N 1
ATOM 1945 C CA . ASN A 1 234 ? -7.353 13.913 9.640 1.00 74.94 234 ASN A CA 1
ATOM 1946 C C . ASN A 1 234 ? -7.737 12.818 10.641 1.00 74.94 234 ASN A C 1
ATOM 1948 O O . ASN A 1 234 ? -7.369 11.652 10.498 1.00 74.94 234 ASN A O 1
ATOM 1952 N N . GLN A 1 235 ? -8.508 13.191 11.667 1.00 66.25 235 GLN A N 1
ATOM 1953 C CA . GLN A 1 235 ? -8.930 12.266 12.731 1.00 66.25 235 GLN A CA 1
ATOM 1954 C C . GLN A 1 235 ? -9.855 11.139 12.230 1.00 66.25 235 GLN A C 1
ATOM 1956 O O . GLN A 1 235 ? -9.961 10.092 12.869 1.00 66.25 235 GLN A O 1
ATOM 1961 N N . GLN A 1 236 ? -10.477 11.300 11.058 1.00 68.69 236 GLN A N 1
ATOM 1962 C CA . GLN A 1 236 ? -11.280 10.275 10.381 1.00 68.69 236 GLN A CA 1
ATOM 1963 C C . GLN A 1 236 ? -10.420 9.386 9.469 1.00 68.69 236 GLN A C 1
ATOM 1965 O O . GLN A 1 236 ? -10.726 9.176 8.301 1.00 68.69 236 GLN A O 1
ATOM 1970 N N . ILE A 1 237 ? -9.362 8.791 10.024 1.00 66.19 237 ILE A N 1
ATOM 1971 C CA . ILE A 1 237 ? -8.372 7.962 9.302 1.00 66.19 237 ILE A CA 1
ATOM 1972 C C . ILE A 1 237 ? -9.019 6.829 8.466 1.00 66.19 237 ILE A C 1
ATOM 1974 O O . ILE A 1 237 ? -8.443 6.341 7.493 1.00 66.19 237 ILE A O 1
ATOM 1978 N N . VAL A 1 238 ? -10.236 6.403 8.826 1.00 60.84 238 VAL A N 1
ATOM 1979 C CA . VAL A 1 238 ? -10.998 5.369 8.108 1.00 60.84 238 VAL A CA 1
ATOM 1980 C C . VAL A 1 238 ? -11.722 5.907 6.867 1.00 60.84 238 VAL A C 1
ATOM 1982 O O . VAL A 1 238 ? -11.929 5.140 5.932 1.00 60.84 238 VAL A O 1
ATOM 1985 N N . GLU A 1 239 ? -12.133 7.175 6.831 1.00 60.34 239 GLU A N 1
ATOM 1986 C CA . GLU A 1 239 ? -13.014 7.703 5.774 1.00 60.34 239 GLU A CA 1
ATOM 1987 C C . GLU A 1 239 ? -12.299 7.859 4.420 1.00 60.34 239 GLU A C 1
ATOM 1989 O O . GLU A 1 239 ? -12.916 7.619 3.381 1.00 60.34 239 GLU A O 1
ATOM 1994 N N . ASP A 1 240 ? -10.978 8.062 4.434 1.00 64.12 240 ASP A N 1
ATOM 1995 C CA . ASP A 1 240 ? -10.148 8.262 3.233 1.00 64.12 240 ASP A CA 1
ATOM 1996 C C . ASP A 1 240 ? -9.284 7.044 2.843 1.00 64.12 240 ASP A C 1
ATOM 1998 O O . ASP A 1 240 ? -8.346 7.133 2.047 1.00 64.12 240 ASP A O 1
ATOM 2002 N N . CYS A 1 241 ? -9.588 5.857 3.376 1.00 74.56 241 CYS A N 1
ATOM 2003 C CA . CYS A 1 241 ? -8.716 4.681 3.249 1.00 74.56 241 CYS A CA 1
ATOM 2004 C C . CYS A 1 241 ? -8.650 4.039 1.849 1.00 74.56 241 CYS A C 1
ATOM 2006 O O . CYS A 1 241 ? -7.893 3.090 1.643 1.00 74.56 241 CYS A O 1
ATOM 2008 N N . THR A 1 242 ? -9.395 4.540 0.859 1.00 75.38 242 THR A N 1
ATOM 2009 C CA . THR A 1 242 ? -9.423 3.940 -0.488 1.00 75.38 242 THR A CA 1
ATOM 2010 C C . THR A 1 242 ? -8.082 4.016 -1.207 1.00 75.38 242 THR A C 1
ATOM 2012 O O . THR A 1 242 ? -7.861 3.302 -2.179 1.00 75.38 242 THR A O 1
ATOM 2015 N N . SER A 1 243 ? -7.174 4.872 -0.743 1.00 83.19 243 SER A N 1
ATOM 2016 C CA . SER A 1 243 ? -5.868 5.031 -1.361 1.00 83.19 243 SER A CA 1
ATOM 2017 C C . SER A 1 243 ? -4.819 4.030 -0.864 1.00 83.19 243 SER A C 1
ATOM 2019 O O . SER A 1 243 ? -3.811 3.856 -1.532 1.00 83.19 243 SER A O 1
ATOM 2021 N N . TRP A 1 244 ? -5.042 3.301 0.234 1.00 90.38 244 TRP A N 1
ATOM 2022 C CA . TRP A 1 244 ? -4.003 2.462 0.854 1.00 90.38 244 TRP A CA 1
ATOM 2023 C C . TRP A 1 244 ? -3.335 1.451 -0.085 1.00 90.38 244 TRP A C 1
ATOM 2025 O O . TRP A 1 244 ? -2.139 1.206 0.041 1.00 90.38 244 TRP A O 1
ATOM 2035 N N . ASP A 1 245 ? -4.064 0.915 -1.061 1.00 92.31 245 ASP A N 1
ATOM 2036 C CA . ASP A 1 245 ? -3.502 -0.010 -2.047 1.00 92.31 245 ASP A CA 1
ATOM 2037 C C . ASP A 1 245 ? -2.442 0.648 -2.946 1.00 92.31 245 ASP A C 1
ATOM 2039 O O . ASP A 1 245 ? -1.441 0.016 -3.281 1.00 92.31 245 ASP A O 1
ATOM 2043 N N . ALA A 1 246 ? -2.600 1.934 -3.281 1.00 92.44 246 ALA A N 1
ATOM 2044 C CA . ALA A 1 246 ? -1.596 2.671 -4.046 1.00 92.44 246 ALA A CA 1
ATOM 2045 C C . ALA A 1 246 ? -0.306 2.850 -3.235 1.00 92.44 246 ALA A C 1
ATOM 2047 O O . ALA A 1 246 ? 0.785 2.655 -3.768 1.00 92.44 246 ALA A O 1
ATOM 2048 N N . TYR A 1 247 ? -0.423 3.133 -1.935 1.00 93.06 247 TYR A N 1
ATOM 2049 C CA . TYR A 1 247 ? 0.725 3.150 -1.027 1.00 93.06 247 TYR A CA 1
ATOM 2050 C C . TYR A 1 247 ? 1.458 1.797 -1.014 1.00 93.06 247 TYR A C 1
ATOM 2052 O O . TYR A 1 247 ? 2.681 1.755 -1.166 1.00 93.06 247 TYR A O 1
ATOM 2060 N N . SER A 1 248 ? 0.714 0.688 -0.907 1.00 93.00 248 SER A N 1
ATOM 2061 C CA . SER A 1 248 ? 1.281 -0.666 -0.947 1.00 93.00 248 SER A CA 1
ATOM 2062 C C . SER A 1 248 ? 2.022 -0.957 -2.253 1.00 93.00 248 SER A C 1
ATOM 2064 O O . SER A 1 248 ? 3.126 -1.501 -2.219 1.00 93.00 248 SER A O 1
ATOM 2066 N N . VAL A 1 249 ? 1.459 -0.557 -3.400 1.00 93.69 249 VAL A N 1
ATOM 2067 C CA . VAL A 1 249 ? 2.112 -0.698 -4.712 1.00 93.69 249 VAL A CA 1
ATOM 2068 C C . VAL A 1 249 ? 3.421 0.091 -4.769 1.00 93.69 249 VAL A C 1
ATOM 2070 O O . VAL A 1 249 ? 4.432 -0.451 -5.211 1.00 93.69 249 VAL A O 1
ATOM 2073 N N . LEU A 1 250 ? 3.443 1.343 -4.301 1.00 92.88 250 LEU A N 1
ATOM 2074 C CA . LEU A 1 250 ? 4.660 2.162 -4.328 1.00 92.88 250 LEU A CA 1
ATOM 2075 C C . LEU A 1 250 ? 5.785 1.543 -3.492 1.00 92.88 250 LEU A C 1
ATOM 2077 O O . LEU A 1 250 ? 6.920 1.451 -3.960 1.00 92.88 250 LEU A O 1
ATOM 2081 N N . LEU A 1 251 ? 5.473 1.069 -2.283 1.00 91.88 251 LEU A N 1
ATOM 2082 C CA . LEU A 1 251 ? 6.463 0.410 -1.430 1.00 91.88 251 LEU A CA 1
ATOM 2083 C C . LEU A 1 251 ? 6.970 -0.903 -2.008 1.00 91.88 251 LEU A C 1
ATOM 2085 O O . LEU A 1 251 ? 8.175 -1.153 -1.976 1.00 91.88 251 LEU A O 1
ATOM 2089 N N . LEU A 1 252 ? 6.075 -1.715 -2.573 1.00 90.25 252 LEU A N 1
ATOM 2090 C CA . LEU A 1 252 ? 6.461 -2.940 -3.260 1.00 90.25 252 LEU A CA 1
ATOM 2091 C C . LEU A 1 252 ? 7.509 -2.654 -4.345 1.00 90.25 252 LEU A C 1
ATOM 2093 O O . LEU A 1 252 ? 8.485 -3.389 -4.474 1.00 90.25 252 LEU A O 1
ATOM 2097 N N . TYR A 1 253 ? 7.312 -1.583 -5.110 1.00 87.31 253 TYR A N 1
ATOM 2098 C CA . TYR A 1 253 ? 8.214 -1.186 -6.184 1.00 87.31 253 TYR A CA 1
ATOM 2099 C C . TYR A 1 253 ? 9.545 -0.654 -5.644 1.00 87.31 253 TYR A C 1
ATOM 2101 O O . TYR A 1 253 ? 10.601 -1.079 -6.107 1.00 87.31 253 TYR A O 1
ATOM 2109 N N . ILE A 1 254 ? 9.533 0.169 -4.590 1.00 88.31 254 ILE A N 1
ATOM 2110 C CA . ILE A 1 254 ? 10.765 0.607 -3.907 1.00 88.31 254 ILE A CA 1
ATOM 2111 C C . ILE A 1 254 ? 11.617 -0.592 -3.450 1.00 88.31 254 ILE A C 1
ATOM 2113 O O . ILE A 1 254 ? 12.841 -0.543 -3.575 1.00 88.31 254 ILE A O 1
ATOM 2117 N N . GLN A 1 255 ? 10.988 -1.664 -2.951 1.00 85.12 255 GLN A N 1
ATOM 2118 C CA . GLN A 1 255 ? 11.675 -2.890 -2.520 1.00 85.12 255 GLN A CA 1
ATOM 2119 C C . GLN A 1 255 ? 12.209 -3.741 -3.679 1.00 85.12 255 GLN A C 1
ATOM 2121 O O . GLN A 1 255 ? 13.181 -4.473 -3.505 1.00 85.12 255 GLN A O 1
ATOM 2126 N N . GLN A 1 256 ? 11.558 -3.695 -4.843 1.00 79.56 256 GLN A N 1
ATOM 2127 C CA . GLN A 1 256 ? 11.922 -4.522 -5.993 1.00 79.56 256 GLN A CA 1
ATOM 2128 C C . GLN A 1 256 ? 13.045 -3.931 -6.843 1.00 79.56 256 GLN A C 1
ATOM 2130 O O . GLN A 1 256 ? 13.680 -4.696 -7.565 1.00 79.56 256 GLN A O 1
ATOM 2135 N N . ILE A 1 257 ? 13.315 -2.621 -6.765 1.00 73.56 257 ILE A N 1
ATOM 2136 C CA . ILE A 1 257 ? 14.447 -2.008 -7.475 1.00 73.56 257 ILE A CA 1
ATOM 2137 C C . ILE A 1 257 ? 15.750 -2.543 -6.863 1.00 73.56 257 ILE A C 1
ATOM 2139 O O . ILE A 1 257 ? 16.070 -2.204 -5.719 1.00 73.56 257 ILE A O 1
ATOM 2143 N N . PRO A 1 258 ? 16.523 -3.370 -7.593 1.00 60.16 258 PRO A N 1
ATOM 2144 C CA . PRO A 1 258 ? 17.733 -3.956 -7.049 1.00 60.16 258 PRO A CA 1
ATOM 2145 C C . PRO A 1 258 ? 18.789 -2.871 -6.822 1.00 60.16 258 PRO A C 1
ATOM 2147 O O . PRO A 1 258 ? 19.053 -2.037 -7.689 1.00 60.16 258 PRO A O 1
ATOM 2150 N N . VAL A 1 259 ? 19.461 -2.926 -5.671 1.00 56.25 259 VAL A N 1
ATOM 2151 C CA . VAL A 1 259 ? 20.646 -2.106 -5.367 1.00 56.25 259 VAL A CA 1
ATOM 2152 C C . VAL A 1 259 ? 21.869 -2.713 -6.078 1.00 56.25 259 VAL A C 1
ATOM 2154 O O . VAL A 1 259 ? 22.850 -3.113 -5.459 1.00 56.25 259 VAL A O 1
ATOM 2157 N N . THR A 1 260 ? 21.792 -2.903 -7.395 1.00 51.22 260 THR A N 1
ATOM 2158 C CA . THR A 1 260 ? 22.872 -3.505 -8.197 1.00 51.22 260 THR A CA 1
ATOM 2159 C C . THR A 1 260 ? 23.682 -2.440 -8.923 1.00 51.22 260 THR A C 1
ATOM 2161 O O . THR A 1 260 ? 23.127 -1.533 -9.541 1.00 51.22 260 THR A O 1
ATOM 2164 N N . LYS A 1 261 ? 25.016 -2.587 -8.885 1.00 49.44 261 LYS A N 1
ATOM 2165 C CA . LYS A 1 261 ? 26.000 -1.569 -9.296 1.00 49.44 261 LYS A CA 1
ATOM 2166 C C . LYS A 1 261 ? 25.925 -1.095 -10.756 1.00 49.44 261 LYS A C 1
ATOM 2168 O O . LYS A 1 261 ? 26.424 -0.015 -11.048 1.00 49.44 261 LYS A O 1
ATOM 2173 N N . GLN A 1 262 ? 25.326 -1.864 -11.665 1.00 51.66 262 GLN A N 1
ATOM 2174 C CA . GLN A 1 262 ? 25.333 -1.564 -13.106 1.00 51.66 262 GLN A CA 1
ATOM 2175 C C . GLN A 1 262 ? 24.189 -0.652 -13.582 1.00 51.66 262 GLN A C 1
ATOM 2177 O O . GLN A 1 262 ? 24.315 -0.049 -14.641 1.00 51.66 262 GLN A O 1
ATOM 2182 N N . TYR A 1 263 ? 23.127 -0.465 -12.791 1.00 55.03 263 TYR A N 1
ATOM 2183 C CA . TYR A 1 263 ? 21.930 0.303 -13.193 1.00 55.03 263 TYR A CA 1
ATOM 2184 C C . TYR A 1 263 ? 21.760 1.624 -12.431 1.00 55.03 263 TYR A C 1
ATOM 2186 O O . TYR A 1 263 ? 20.685 2.228 -12.449 1.00 55.03 263 TYR A O 1
ATOM 2194 N N . LEU A 1 264 ? 22.825 2.034 -11.729 1.00 60.16 264 LEU A N 1
ATOM 2195 C CA . LEU A 1 264 ? 22.756 2.828 -10.506 1.00 60.16 264 LEU A CA 1
ATOM 2196 C C . LEU A 1 264 ? 22.006 4.148 -10.694 1.00 60.16 264 LEU A C 1
ATOM 2198 O O . LEU A 1 264 ? 20.978 4.344 -10.075 1.00 60.16 264 LEU A O 1
ATOM 2202 N N . SER A 1 265 ? 22.440 5.037 -11.587 1.00 69.75 265 SER A N 1
ATOM 2203 C CA . SER A 1 265 ? 22.023 6.442 -11.478 1.00 69.75 265 SER A CA 1
ATOM 2204 C C . SER A 1 265 ? 20.557 6.710 -11.832 1.00 69.75 265 SER A C 1
ATOM 2206 O O . SER A 1 265 ? 19.914 7.524 -11.174 1.00 69.75 265 SER A O 1
ATOM 2208 N N . TYR A 1 266 ? 20.006 6.062 -12.862 1.00 73.62 266 TYR A N 1
ATOM 2209 C CA . TYR A 1 266 ? 18.626 6.320 -13.287 1.00 73.62 266 TYR A CA 1
ATOM 2210 C C . TYR A 1 266 ? 17.606 5.547 -12.439 1.00 73.62 266 TYR A C 1
ATOM 2212 O O . TYR A 1 266 ? 16.643 6.149 -11.968 1.00 73.62 266 TYR A O 1
ATOM 2220 N N . LEU A 1 267 ? 17.841 4.261 -12.147 1.00 74.38 267 LEU A N 1
ATOM 2221 C CA . LEU A 1 267 ? 16.972 3.505 -11.233 1.00 74.38 267 LEU A CA 1
ATOM 2222 C C . LEU A 1 267 ? 17.031 4.045 -9.804 1.00 74.38 267 LEU A C 1
ATOM 2224 O O . LEU A 1 267 ? 16.012 4.056 -9.121 1.00 74.38 267 LEU A O 1
ATOM 2228 N N . GLU A 1 268 ? 18.182 4.546 -9.359 1.00 78.00 268 GLU A N 1
ATOM 2229 C CA . GLU A 1 268 ? 18.304 5.227 -8.071 1.00 78.00 268 GLU A CA 1
ATOM 2230 C C . GLU A 1 268 ? 17.555 6.560 -8.068 1.00 78.00 268 GLU A C 1
ATOM 2232 O O . GLU A 1 268 ? 16.848 6.834 -7.105 1.00 78.00 268 GLU A O 1
ATOM 2237 N N . LYS A 1 269 ? 17.595 7.353 -9.151 1.00 81.19 269 LYS A N 1
ATOM 2238 C CA . LYS A 1 269 ? 16.736 8.548 -9.282 1.00 81.19 269 LYS A CA 1
ATOM 2239 C C . LYS A 1 269 ? 15.256 8.197 -9.157 1.00 81.19 269 LYS A C 1
ATOM 2241 O O . LYS A 1 269 ? 14.532 8.884 -8.445 1.00 81.19 269 LYS A O 1
ATOM 2246 N N . ILE A 1 270 ? 14.815 7.123 -9.810 1.00 81.06 270 ILE A N 1
ATOM 2247 C CA . ILE A 1 270 ? 13.423 6.661 -9.744 1.00 81.06 270 ILE A CA 1
ATOM 2248 C C . ILE A 1 270 ? 13.086 6.170 -8.345 1.00 81.06 270 ILE A C 1
ATOM 2250 O O . ILE A 1 270 ? 12.057 6.546 -7.799 1.00 81.06 270 ILE A O 1
ATOM 2254 N N . ARG A 1 271 ? 13.952 5.358 -7.740 1.00 85.06 271 ARG A N 1
ATOM 2255 C CA . ARG A 1 271 ? 13.785 4.887 -6.366 1.00 85.06 271 ARG A CA 1
ATOM 2256 C C . ARG A 1 271 ? 13.683 6.064 -5.399 1.00 85.06 271 ARG A C 1
ATOM 2258 O O . ARG A 1 271 ? 12.770 6.082 -4.587 1.00 85.06 271 ARG A O 1
ATOM 2265 N N . ASN A 1 272 ? 14.553 7.061 -5.529 1.00 86.56 272 ASN A N 1
ATOM 2266 C CA . ASN A 1 272 ? 14.539 8.273 -4.710 1.00 86.56 272 ASN A CA 1
ATOM 2267 C C . ASN A 1 272 ? 13.268 9.096 -4.943 1.00 86.56 272 ASN A C 1
ATOM 2269 O O . ASN A 1 272 ? 12.682 9.602 -3.990 1.00 86.56 272 ASN A O 1
ATOM 2273 N N . PHE A 1 273 ? 12.798 9.181 -6.188 1.00 89.00 273 PHE A N 1
ATOM 2274 C CA . PHE A 1 273 ? 11.512 9.791 -6.502 1.00 89.00 273 PHE A CA 1
ATOM 2275 C C . PHE A 1 273 ? 10.347 9.032 -5.848 1.00 89.00 273 PHE A C 1
ATOM 2277 O O . PHE A 1 273 ? 9.512 9.646 -5.194 1.00 89.00 273 PHE A O 1
ATOM 2284 N N . LEU A 1 274 ? 10.293 7.704 -5.976 1.00 90.62 274 LEU A N 1
ATOM 2285 C CA . LEU A 1 274 ? 9.247 6.885 -5.362 1.00 90.62 274 LEU A CA 1
ATOM 2286 C C . LEU A 1 274 ? 9.279 7.007 -3.837 1.00 90.62 274 LEU A C 1
ATOM 2288 O O . LEU A 1 274 ? 8.224 7.135 -3.223 1.00 90.62 274 LEU A O 1
ATOM 2292 N N . ILE A 1 275 ? 10.475 7.019 -3.235 1.00 91.06 275 ILE A N 1
ATOM 2293 C CA . ILE A 1 275 ? 10.665 7.306 -1.811 1.00 91.06 275 ILE A CA 1
ATOM 2294 C C . ILE A 1 275 ? 10.038 8.658 -1.493 1.00 91.06 275 ILE A C 1
ATOM 2296 O O . ILE A 1 275 ? 9.158 8.702 -0.644 1.00 91.06 275 ILE A O 1
ATOM 2300 N N . HIS A 1 276 ? 10.392 9.726 -2.212 1.00 91.44 276 HIS A N 1
ATOM 2301 C CA . HIS A 1 276 ? 9.811 11.053 -2.003 1.00 91.44 276 HIS A CA 1
ATOM 2302 C C . HIS A 1 276 ? 8.277 11.052 -2.094 1.00 91.44 276 HIS A C 1
ATOM 2304 O O . HIS A 1 276 ? 7.611 11.606 -1.221 1.00 91.44 276 HIS A O 1
ATOM 2310 N N . VAL A 1 277 ? 7.702 10.377 -3.093 1.00 91.44 277 VAL A N 1
ATOM 2311 C CA . VAL A 1 277 ? 6.244 10.226 -3.209 1.00 91.44 277 VAL A CA 1
ATOM 2312 C C . VAL A 1 277 ? 5.667 9.489 -2.002 1.00 91.44 277 VAL A C 1
ATOM 2314 O O . VAL A 1 277 ? 4.621 9.888 -1.512 1.00 91.44 277 VAL A O 1
ATOM 2317 N N . VAL A 1 278 ? 6.333 8.454 -1.485 1.00 91.12 278 VAL A N 1
ATOM 2318 C CA . VAL A 1 278 ? 5.914 7.741 -0.266 1.00 91.12 278 VAL A CA 1
ATOM 2319 C C . VAL A 1 278 ? 6.010 8.623 0.985 1.00 91.12 278 VAL A C 1
ATOM 2321 O O . VAL A 1 278 ? 5.121 8.558 1.838 1.00 91.12 278 VAL A O 1
ATOM 2324 N N . LEU A 1 279 ? 7.050 9.460 1.099 1.00 90.56 279 LEU A N 1
ATOM 2325 C CA . LEU A 1 279 ? 7.199 10.433 2.190 1.00 90.56 279 LEU A CA 1
ATOM 2326 C C . LEU A 1 279 ? 6.018 11.409 2.209 1.00 90.56 279 LEU A C 1
ATOM 2328 O O . LEU A 1 279 ? 5.413 11.642 3.251 1.00 90.56 279 LEU A O 1
ATOM 2332 N N . CYS A 1 280 ? 5.673 11.924 1.032 1.00 88.44 280 CYS A N 1
ATOM 2333 C CA . CYS A 1 280 ? 4.637 12.929 0.819 1.00 88.44 280 CYS A CA 1
ATOM 2334 C C . CYS A 1 280 ? 3.273 12.319 0.462 1.00 88.44 280 CYS A C 1
ATOM 2336 O O . CYS A 1 280 ? 2.374 13.041 0.038 1.00 88.44 280 CYS A O 1
ATOM 2338 N N . TYR A 1 281 ? 3.113 11.001 0.592 1.00 88.31 281 TYR A N 1
ATOM 2339 C CA . TYR A 1 281 ? 1.979 10.263 0.034 1.00 88.31 281 TYR A CA 1
ATOM 2340 C C . TYR A 1 281 ? 0.607 10.828 0.420 1.00 88.31 281 TYR A C 1
ATOM 2342 O O . TYR A 1 281 ? -0.229 10.972 -0.471 1.00 88.31 281 TYR A O 1
ATOM 2350 N N . PRO A 1 282 ? 0.350 11.203 1.690 1.00 82.19 282 PRO A N 1
ATOM 2351 C CA . PRO A 1 282 ? -0.949 11.756 2.063 1.00 82.19 282 PRO A CA 1
ATOM 2352 C C . PRO A 1 282 ? -1.296 13.078 1.363 1.00 82.19 282 PRO A C 1
ATOM 2354 O O . PRO A 1 282 ? -2.462 13.458 1.329 1.00 82.19 282 PRO A O 1
ATOM 2357 N N . SER A 1 283 ? -0.301 13.771 0.808 1.00 83.06 283 SER A N 1
ATOM 2358 C CA . SER A 1 283 ? -0.457 15.039 0.093 1.00 83.06 283 SER A CA 1
ATOM 2359 C C . SER A 1 283 ? -0.712 14.863 -1.405 1.00 83.06 283 SER A C 1
ATOM 2361 O O . SER A 1 283 ? -1.073 15.832 -2.068 1.00 83.06 283 SER A O 1
ATOM 2363 N N . TYR A 1 284 ? -0.514 13.660 -1.955 1.00 84.44 284 TYR A N 1
ATOM 2364 C CA . TYR A 1 284 ? -0.680 13.393 -3.381 1.00 84.44 284 TYR A CA 1
ATOM 2365 C C . TYR A 1 284 ? -1.930 12.564 -3.660 1.00 84.44 284 TYR A C 1
ATOM 2367 O O . TYR A 1 284 ? -2.171 11.528 -3.038 1.00 84.44 284 TYR A O 1
ATOM 2375 N N . SER A 1 285 ? -2.697 12.966 -4.673 1.00 85.31 285 SER A N 1
ATOM 2376 C CA . SER A 1 285 ? -3.720 12.088 -5.229 1.00 85.31 285 SER A CA 1
ATOM 2377 C C . SER A 1 285 ? -3.081 11.010 -6.110 1.00 85.31 285 SER A C 1
ATOM 2379 O O . SER A 1 285 ? -1.988 11.173 -6.656 1.00 85.31 285 SER A O 1
ATOM 2381 N N . LEU A 1 286 ? -3.797 9.903 -6.330 1.00 85.88 286 LEU A N 1
ATOM 2382 C CA . LEU A 1 286 ? -3.362 8.878 -7.284 1.00 85.88 286 LEU A CA 1
ATOM 2383 C C . LEU A 1 286 ? -3.165 9.454 -8.699 1.00 85.88 286 LEU A C 1
ATOM 2385 O O . LEU A 1 286 ? -2.303 8.990 -9.446 1.00 85.88 286 LEU A O 1
ATOM 2389 N N . HIS A 1 287 ? -3.950 10.469 -9.066 1.00 86.00 287 HIS A N 1
ATOM 2390 C CA . HIS A 1 287 ? -3.802 11.173 -10.334 1.00 86.00 287 HIS A CA 1
ATOM 2391 C C . HIS A 1 287 ? -2.462 11.917 -10.411 1.00 86.00 287 HIS A C 1
ATOM 2393 O O . HIS A 1 287 ? -1.736 11.740 -11.389 1.00 86.00 287 HIS A O 1
ATOM 2399 N N . ASP A 1 288 ? -2.092 12.647 -9.356 1.00 86.69 288 ASP A N 1
ATOM 2400 C CA . ASP A 1 288 ? -0.823 13.383 -9.286 1.00 86.69 288 ASP A CA 1
ATOM 2401 C C . ASP A 1 288 ? 0.370 12.431 -9.371 1.00 86.69 288 ASP A C 1
ATOM 2403 O O . ASP A 1 288 ? 1.291 12.649 -10.155 1.00 86.69 288 ASP A O 1
ATOM 2407 N N . ILE A 1 289 ? 0.316 11.314 -8.638 1.00 87.25 289 ILE A N 1
ATOM 2408 C CA . ILE A 1 289 ? 1.356 10.276 -8.670 1.00 87.25 289 ILE A CA 1
ATOM 2409 C C . ILE A 1 289 ? 1.542 9.750 -10.099 1.00 87.25 289 ILE A C 1
ATOM 2411 O O . ILE A 1 289 ? 2.670 9.614 -10.573 1.00 87.25 289 ILE A O 1
ATOM 2415 N N . ARG A 1 290 ? 0.444 9.486 -10.818 1.00 84.12 290 ARG A N 1
ATOM 2416 C CA . ARG A 1 290 ? 0.498 9.019 -12.213 1.00 84.12 290 ARG A CA 1
ATOM 2417 C C . ARG A 1 290 ? 1.069 10.076 -13.155 1.00 84.12 290 ARG A C 1
ATOM 2419 O O . ARG A 1 290 ? 1.845 9.715 -14.039 1.00 84.12 290 ARG A O 1
ATOM 2426 N N . ILE A 1 291 ? 0.706 11.349 -12.988 1.00 84.62 291 ILE A N 1
ATOM 2427 C CA . ILE A 1 291 ? 1.279 12.451 -13.775 1.00 84.62 291 ILE A CA 1
ATOM 2428 C C . ILE A 1 291 ? 2.790 12.503 -13.561 1.00 84.62 291 ILE A C 1
ATOM 2430 O O . ILE A 1 291 ? 3.539 12.454 -14.534 1.00 84.62 291 ILE A O 1
ATOM 2434 N N . LEU A 1 292 ? 3.238 12.525 -12.306 1.00 82.75 292 LEU A N 1
ATOM 2435 C CA . LEU A 1 292 ? 4.657 12.601 -11.976 1.00 82.75 292 LEU A CA 1
ATOM 2436 C C . LEU A 1 292 ? 5.436 11.392 -12.520 1.00 82.75 292 LEU A C 1
ATOM 2438 O O . LEU A 1 292 ? 6.515 11.555 -13.085 1.00 82.75 292 LEU A O 1
ATOM 2442 N N . LEU A 1 293 ? 4.872 10.184 -12.449 1.00 81.00 293 LEU A N 1
ATOM 2443 C CA . LEU A 1 293 ? 5.499 8.998 -13.040 1.00 81.00 293 LEU A CA 1
ATOM 2444 C C . LEU A 1 293 ? 5.647 9.099 -14.561 1.00 81.00 293 LEU A C 1
ATOM 2446 O O . LEU A 1 293 ? 6.679 8.694 -15.093 1.00 81.00 293 LEU A O 1
ATOM 2450 N N . ASN A 1 294 ? 4.666 9.675 -15.263 1.00 78.81 294 ASN A N 1
ATOM 2451 C CA . ASN A 1 294 ? 4.788 9.899 -16.704 1.00 78.81 294 ASN A CA 1
ATOM 2452 C C . ASN A 1 294 ? 5.907 10.902 -17.031 1.00 78.81 294 ASN A C 1
ATOM 2454 O O . ASN A 1 294 ? 6.541 10.755 -18.070 1.00 78.81 294 ASN A O 1
ATOM 2458 N N . THR A 1 295 ? 6.190 11.876 -16.156 1.00 77.12 295 THR A N 1
ATOM 2459 C CA . THR A 1 295 ? 7.284 12.846 -16.375 1.00 77.12 295 THR A CA 1
ATOM 2460 C C . THR A 1 295 ? 8.685 12.264 -16.201 1.00 77.12 295 THR A C 1
ATOM 2462 O O . THR A 1 295 ? 9.640 12.870 -16.660 1.00 77.12 295 THR A O 1
ATOM 2465 N N . LEU A 1 296 ? 8.832 11.098 -15.564 1.00 68.75 296 LEU A N 1
ATOM 2466 C CA . LEU A 1 296 ? 10.141 10.466 -15.344 1.00 68.75 296 LEU A CA 1
ATOM 2467 C C . LEU A 1 296 ? 10.597 9.584 -16.505 1.00 68.75 296 LEU A C 1
ATOM 2469 O O . LEU A 1 296 ? 11.778 9.248 -16.577 1.00 68.75 296 LEU A O 1
ATOM 2473 N N . ILE A 1 297 ? 9.667 9.171 -17.369 1.00 61.53 297 ILE A N 1
ATOM 2474 C CA . ILE A 1 297 ? 9.900 8.239 -18.483 1.00 61.53 297 ILE A CA 1
ATOM 2475 C C . ILE A 1 297 ? 10.379 8.979 -19.754 1.00 61.53 297 ILE A C 1
ATOM 2477 O O . ILE A 1 297 ? 10.860 8.332 -20.686 1.00 61.53 297 ILE A O 1
ATOM 2481 N N . PHE A 1 298 ? 10.306 10.315 -19.775 1.00 49.72 298 PHE A N 1
ATOM 2482 C CA . PHE A 1 298 ? 10.746 11.192 -20.867 1.00 49.72 298 PHE A CA 1
ATOM 2483 C C . PHE A 1 298 ? 11.880 12.115 -20.414 1.00 49.72 298 PHE A C 1
ATOM 2485 O O . PHE A 1 298 ? 12.721 12.451 -21.277 1.00 49.72 298 PHE A O 1
#

Radius of gyration: 22.51 Å; Cα contacts (8 Å, |Δi|>4): 283; chains: 1; bounding box: 59×55×74 Å

Secondary structure (DSSP, 8-state):
-------------------SS-HHHHHHHHHHHHHHHHHHHHHHHHHHSTTGGGTB-----PPP---TT---PPPP----------SS----S-HHHHHHHHHHHHHHHHHHHHHHHHHHHTTEE-S--SGGGEEEETTEEEE--GGG-EEGGG--HHHHHHHTS---TT-TTS-HHHHHHHHHHHHT-SS--HHHHHHHHHHHHHHHHHTT----HHHHHHHHHHHHHHHHH---TTTTGGGHHHHHHHHHHHHHS---TTSHHHHHHHHHHHHHHHHTGGG--HHHHHHHHHHH--